Protein AF-A0A3C0GCB2-F1 (afdb_monomer_lite)

Radius of gyration: 55.73 Å; chains: 1; bounding box: 118×43×140 Å

pLDDT: mean 84.33, std 13.13, range [36.81, 96.75]

Sequence (293 aa):
LLLYTVSVGYKQVNRLHETGDMVAHTLEVQRTIVELSAKFQELESLQLKVLLKEDSSNLSGIVVSEMEQTLERLKQLTSDNQAQQERVKVLEQLCDKIRSEVNTVESTDSIAVIDSIEAKDSVEINLASKRYQRIGRISKIVEESQILKERMLSEENYLMVARKEEYTSQSFLTPMSSLLVAITALGIFLIGFISIYKQKGEIQEVNNQVFNQNKKLQETEEFLKGVYKSSNNVISHFEPIMDGEKNIVDFQFKYTSDAIEKVTGTEQEDIIGSSLLDKYPMVSENGLFSLMK

Foldseek 3Di:
DLVVLVVVLVVLVVLLVVLVVVLVLLVVLLVLLVVLLVLLVVLLVLLVVVLVVDPSLVVNVVSLVVSVVSLVVNCVSCVVPPVSNVLSVVSVVLSVVSVVLSVVVVVVVVVVPPDPDDDPDDDPVPPSVVSVVSSVVSVVSSVVSVVSSVVSNVVSVVVSVVSVVSSVVSVVVSVVSNVVSVVVVVVVVVVVVVVVVVVVVVVVVVVVVVVVVVVVVVVVVVVVLVVLQPDLDKDWDWDFDADPVRDRPWTATQFIYQNVCVVPVDGRVVRHRDTPCVSCVVCVVVCVRVVVD

Structure (mmCIF, N/CA/C/O backbone):
data_AF-A0A3C0GCB2-F1
#
_entry.id   AF-A0A3C0GCB2-F1
#
loop_
_atom_site.group_PDB
_atom_site.id
_atom_site.type_symbol
_atom_site.label_atom_id
_atom_site.label_alt_id
_atom_site.label_comp_id
_atom_site.label_asym_id
_atom_site.label_entity_id
_atom_site.label_seq_id
_atom_site.pdbx_PDB_ins_code
_atom_site.Cart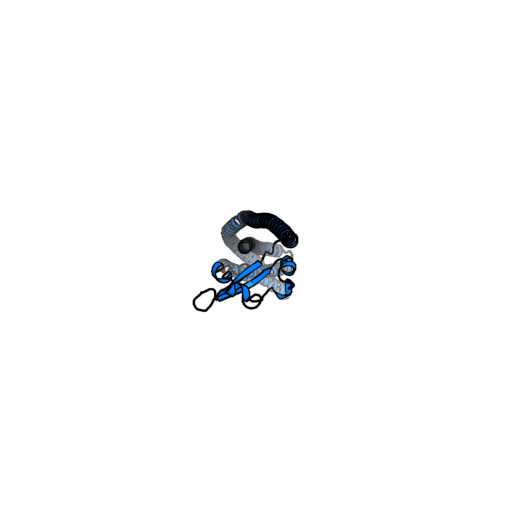n_x
_atom_site.Cartn_y
_atom_site.Cartn_z
_atom_site.occupancy
_atom_site.B_iso_or_equiv
_atom_site.auth_seq_id
_atom_site.auth_comp_id
_atom_site.auth_asym_id
_atom_site.auth_atom_id
_atom_site.pdbx_PDB_model_num
ATOM 1 N N . LEU A 1 1 ? -16.877 -0.706 16.578 1.00 75.06 1 LEU A N 1
ATOM 2 C CA . LEU A 1 1 ? -16.315 0.616 16.212 1.00 75.06 1 LEU A CA 1
ATOM 3 C C . LEU A 1 1 ? -14.783 0.611 16.216 1.00 75.06 1 LEU A C 1
ATOM 5 O O . LEU A 1 1 ? -14.220 0.910 15.178 1.00 75.06 1 LEU A O 1
ATOM 9 N N . LEU A 1 2 ? -14.112 0.155 17.286 1.00 79.69 2 LEU A N 1
ATOM 10 C CA . LEU A 1 2 ? -12.640 0.007 17.315 1.00 79.69 2 LEU A CA 1
ATOM 11 C C . LEU A 1 2 ? -12.069 -0.922 16.222 1.00 79.69 2 LEU A C 1
ATOM 13 O O . LEU A 1 2 ? -11.088 -0.592 15.569 1.00 79.69 2 LEU A O 1
ATOM 17 N N . LEU A 1 3 ? -12.711 -2.065 15.964 1.00 82.69 3 LEU A N 1
ATOM 18 C CA . LEU A 1 3 ? -12.298 -2.960 14.870 1.00 82.69 3 LEU A CA 1
ATOM 19 C C . LEU A 1 3 ? -12.417 -2.296 13.489 1.00 82.69 3 LEU A C 1
ATOM 21 O O . LEU A 1 3 ? -11.603 -2.543 12.604 1.00 82.69 3 LEU A O 1
ATOM 25 N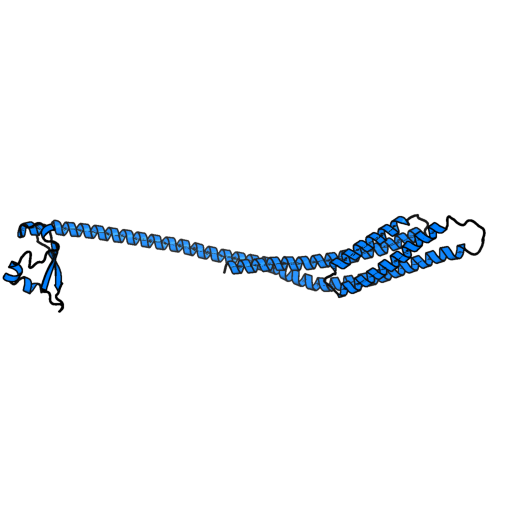 N . TYR A 1 4 ? -13.415 -1.427 13.315 1.00 82.69 4 TYR A N 1
ATOM 26 C CA . TYR A 1 4 ? -13.615 -0.687 12.073 1.00 82.69 4 TYR A CA 1
ATOM 27 C C . TYR A 1 4 ? -12.512 0.357 11.875 1.00 82.69 4 TYR A C 1
ATOM 29 O O . TYR A 1 4 ? -11.916 0.411 10.804 1.00 82.69 4 TYR A O 1
ATOM 37 N N . THR A 1 5 ? -12.177 1.129 12.913 1.00 80.69 5 THR A N 1
ATOM 38 C CA . THR A 1 5 ? -11.079 2.101 12.854 1.00 80.69 5 THR A CA 1
ATOM 39 C C . THR A 1 5 ? -9.730 1.443 12.570 1.00 80.69 5 THR A C 1
ATOM 41 O O . THR A 1 5 ? -8.980 1.948 11.739 1.00 80.69 5 THR A O 1
ATOM 44 N N . VAL A 1 6 ? -9.446 0.287 13.178 1.00 79.31 6 VAL A N 1
ATOM 45 C CA . VAL A 1 6 ? -8.230 -0.494 12.886 1.00 79.31 6 VAL A CA 1
ATOM 46 C C . VAL A 1 6 ? -8.208 -0.973 11.432 1.00 79.31 6 VAL A C 1
ATOM 48 O O . VAL A 1 6 ? -7.202 -0.805 10.745 1.00 79.31 6 VAL A O 1
ATOM 51 N N . SER A 1 7 ? -9.320 -1.520 10.931 1.00 84.50 7 SER A N 1
ATOM 52 C CA . SER A 1 7 ? -9.418 -1.985 9.540 1.00 84.50 7 SER A CA 1
ATOM 53 C C . SER A 1 7 ? -9.209 -0.852 8.529 1.00 84.50 7 SER A C 1
ATOM 55 O O . SER A 1 7 ? -8.489 -1.020 7.544 1.00 84.50 7 SER A O 1
ATOM 57 N N . VAL A 1 8 ? -9.800 0.318 8.788 1.00 83.06 8 VAL A N 1
ATOM 58 C CA . VAL A 1 8 ? -9.639 1.511 7.949 1.00 83.06 8 VAL A CA 1
ATOM 59 C C . VAL A 1 8 ? -8.195 2.016 7.971 1.00 83.06 8 VAL A C 1
ATOM 61 O O . VAL A 1 8 ? -7.648 2.293 6.905 1.00 83.06 8 VAL A O 1
ATOM 64 N N . GLY A 1 9 ? -7.558 2.080 9.145 1.00 80.50 9 GLY A N 1
ATOM 65 C CA . GLY A 1 9 ? -6.153 2.482 9.266 1.00 80.50 9 GLY A CA 1
ATOM 66 C C . GLY A 1 9 ? -5.209 1.553 8.498 1.00 80.50 9 GLY A C 1
ATOM 67 O O . GLY A 1 9 ? -4.374 2.021 7.730 1.00 80.50 9 GLY A O 1
ATOM 68 N N . TYR A 1 10 ? -5.401 0.236 8.618 1.00 83.69 10 TYR A N 1
ATOM 69 C CA . TYR A 1 10 ? -4.601 -0.747 7.882 1.00 83.69 10 TYR A CA 1
ATOM 70 C C . TYR A 1 10 ? 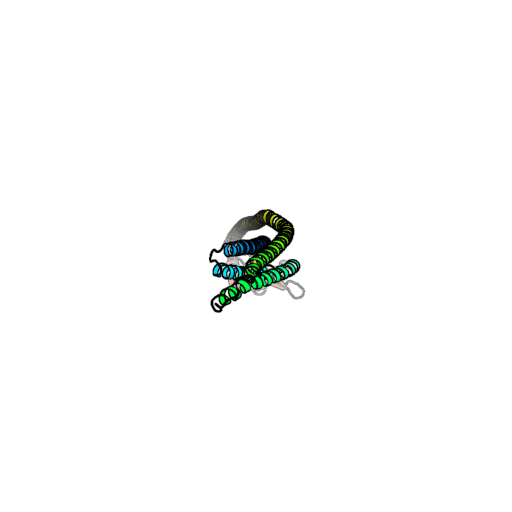-4.726 -0.582 6.360 1.00 83.69 10 TYR A C 1
ATOM 72 O O . TYR A 1 10 ? -3.718 -0.540 5.655 1.00 83.69 10 TYR A O 1
ATOM 80 N N . LYS A 1 11 ? -5.954 -0.420 5.846 1.00 84.50 11 LYS A N 1
ATOM 81 C CA . LYS A 1 11 ? -6.182 -0.200 4.408 1.00 84.50 11 LYS A CA 1
ATOM 82 C C . LYS A 1 11 ? -5.502 1.066 3.888 1.00 84.50 11 LYS A C 1
ATOM 84 O O . LYS A 1 11 ? -4.990 1.052 2.773 1.00 84.50 11 LYS A O 1
ATOM 89 N N . GLN A 1 12 ? -5.496 2.145 4.669 1.00 83.50 12 GLN A N 1
ATOM 90 C CA . GLN A 1 12 ? -4.852 3.400 4.271 1.00 83.50 12 GLN A CA 1
ATOM 91 C C . GLN A 1 12 ? -3.333 3.255 4.172 1.00 83.50 12 GLN A C 1
ATOM 93 O O . GLN A 1 12 ? -2.753 3.653 3.166 1.00 83.50 12 GLN A O 1
ATOM 98 N N . VAL A 1 13 ? -2.700 2.624 5.166 1.00 83.62 13 VAL A N 1
ATOM 99 C CA . VAL A 1 13 ? -1.252 2.360 5.139 1.00 83.62 13 VAL A CA 1
ATOM 100 C C . VAL A 1 13 ? -0.883 1.489 3.941 1.00 83.62 13 VAL A C 1
ATOM 102 O O . VAL A 1 13 ? 0.067 1.801 3.229 1.00 83.62 13 VAL A O 1
ATOM 105 N N . ASN A 1 14 ? -1.664 0.438 3.677 1.00 85.44 14 ASN A N 1
ATOM 106 C CA . ASN A 1 14 ? -1.397 -0.450 2.551 1.00 85.44 14 ASN A CA 1
ATOM 107 C C . ASN A 1 14 ? -1.518 0.278 1.204 1.00 85.44 14 ASN A C 1
ATOM 109 O O . ASN A 1 14 ? -0.660 0.124 0.344 1.00 85.44 14 ASN A O 1
ATOM 113 N N . ARG A 1 15 ? -2.542 1.126 1.043 1.00 85.50 15 ARG A N 1
ATOM 114 C CA . ARG A 1 15 ? -2.727 1.929 -0.173 1.00 85.50 15 ARG A CA 1
ATOM 115 C C . ARG A 1 15 ? -1.607 2.956 -0.369 1.00 85.50 15 ARG A C 1
ATOM 117 O O . ARG A 1 15 ? -1.180 3.200 -1.495 1.00 85.50 15 ARG A O 1
ATOM 124 N N . LEU A 1 16 ? -1.119 3.562 0.713 1.00 86.50 16 LEU A N 1
ATOM 125 C CA . LEU A 1 16 ? 0.020 4.477 0.648 1.00 86.50 16 LEU A CA 1
ATOM 126 C C . LEU A 1 16 ? 1.296 3.754 0.201 1.00 86.50 16 LEU A C 1
ATOM 128 O O . LEU A 1 16 ? 2.034 4.275 -0.630 1.00 86.50 16 LEU A O 1
ATOM 132 N N . HIS A 1 17 ? 1.533 2.552 0.727 1.00 88.19 17 HIS A N 1
ATOM 133 C CA . HIS A 1 17 ? 2.671 1.739 0.318 1.00 88.19 17 HIS A CA 1
ATOM 134 C C . HIS A 1 17 ? 2.588 1.373 -1.166 1.00 88.19 17 HIS A C 1
ATOM 136 O O . HIS A 1 17 ? 3.520 1.655 -1.908 1.00 88.19 17 HIS A O 1
ATOM 142 N N . GLU A 1 18 ? 1.439 0.863 -1.611 1.00 90.62 18 GLU A N 1
ATOM 143 C CA . GLU A 1 18 ? 1.197 0.466 -3.000 1.00 90.62 18 GLU A CA 1
ATOM 144 C C . GLU A 1 18 ? 1.383 1.634 -3.987 1.00 90.62 18 GLU A C 1
ATOM 146 O O . GLU A 1 18 ? 2.067 1.505 -5.000 1.00 90.62 18 GLU A O 1
ATOM 151 N N . THR A 1 19 ? 0.835 2.810 -3.671 1.00 90.69 19 THR A N 1
ATOM 152 C CA . THR A 1 19 ? 1.006 4.009 -4.516 1.00 90.69 19 THR A CA 1
ATOM 153 C C . THR A 1 19 ? 2.452 4.515 -4.529 1.00 90.69 19 THR A C 1
ATOM 155 O O . THR A 1 19 ? 2.930 4.975 -5.567 1.00 90.69 19 THR A O 1
ATOM 158 N N . GLY A 1 20 ? 3.173 4.400 -3.409 1.00 91.19 20 GLY A N 1
ATOM 159 C CA . GLY A 1 20 ? 4.603 4.700 -3.334 1.00 91.19 20 GLY A CA 1
ATOM 160 C C . GLY A 1 20 ? 5.445 3.741 -4.178 1.00 91.19 20 GLY A C 1
ATOM 161 O O . GLY A 1 20 ? 6.315 4.187 -4.930 1.00 91.19 20 GLY A O 1
ATOM 162 N N . ASP A 1 21 ? 5.137 2.447 -4.121 1.00 93.12 21 ASP A N 1
ATOM 163 C CA . ASP A 1 21 ? 5.816 1.408 -4.894 1.00 93.12 21 ASP A CA 1
ATOM 164 C C . ASP A 1 21 ? 5.613 1.612 -6.400 1.00 93.12 21 ASP A C 1
ATOM 166 O O . ASP A 1 21 ? 6.567 1.499 -7.165 1.00 93.12 21 ASP A O 1
ATOM 170 N N . MET A 1 22 ? 4.417 2.016 -6.844 1.00 91.62 22 MET A N 1
ATOM 171 C CA . MET A 1 22 ? 4.169 2.354 -8.254 1.00 91.62 22 MET A CA 1
ATOM 172 C C . MET A 1 22 ? 5.020 3.537 -8.737 1.00 91.62 22 MET A C 1
ATOM 174 O O . MET A 1 22 ? 5.538 3.520 -9.858 1.00 91.62 22 MET A O 1
ATOM 178 N N . VAL A 1 23 ? 5.186 4.576 -7.910 1.00 93.56 23 VAL A N 1
ATOM 179 C CA . VAL A 1 23 ? 6.061 5.718 -8.229 1.00 93.56 23 VAL A CA 1
ATOM 180 C C . VAL A 1 23 ? 7.519 5.265 -8.307 1.00 93.56 23 VAL A C 1
ATOM 182 O O . VAL A 1 23 ? 8.212 5.593 -9.272 1.00 93.56 23 VAL A O 1
ATOM 185 N N . ALA A 1 24 ? 7.978 4.478 -7.332 1.00 93.88 24 ALA A N 1
ATOM 186 C CA . ALA A 1 24 ? 9.333 3.935 -7.309 1.00 93.88 24 ALA A CA 1
ATOM 187 C C . ALA A 1 24 ? 9.613 3.039 -8.525 1.00 93.88 24 ALA A C 1
ATOM 189 O O . ALA A 1 24 ? 10.654 3.175 -9.164 1.00 93.88 24 ALA A O 1
ATOM 190 N N . HIS A 1 25 ? 8.655 2.192 -8.895 1.00 94.69 25 HIS A N 1
ATOM 191 C CA . HIS A 1 25 ? 8.740 1.327 -10.063 1.00 94.69 25 HIS A CA 1
ATOM 192 C C . HIS A 1 25 ? 8.872 2.132 -11.366 1.00 94.69 25 HIS A C 1
ATOM 194 O O . HIS A 1 25 ? 9.754 1.861 -12.176 1.00 94.69 25 HIS A O 1
ATOM 200 N N . THR A 1 26 ? 8.078 3.197 -11.524 1.00 94.06 26 THR A N 1
ATOM 201 C CA . THR A 1 26 ? 8.180 4.124 -12.671 1.00 94.06 26 THR A CA 1
ATOM 202 C C . THR A 1 26 ? 9.579 4.754 -12.758 1.00 94.06 26 THR A C 1
ATOM 204 O O . THR A 1 26 ? 10.172 4.828 -13.832 1.00 94.06 26 THR A O 1
ATOM 207 N N . LEU A 1 27 ? 10.152 5.178 -11.622 1.00 94.62 27 LEU A N 1
ATOM 208 C CA . LEU A 1 27 ? 11.521 5.711 -11.573 1.00 94.62 27 LEU A CA 1
ATOM 209 C C . LEU A 1 27 ? 12.566 4.655 -11.949 1.00 94.62 27 LEU A C 1
ATOM 211 O O . LEU A 1 27 ? 13.561 4.978 -12.600 1.00 94.62 27 LEU A O 1
ATOM 215 N N . GLU A 1 28 ? 12.361 3.403 -11.543 1.00 96.25 28 GLU A N 1
ATOM 216 C CA . GLU A 1 28 ? 13.255 2.304 -11.894 1.00 96.25 28 GLU A CA 1
ATOM 217 C C . GLU A 1 28 ? 13.243 2.031 -13.402 1.00 96.25 28 GLU A C 1
ATOM 219 O O . GLU A 1 28 ? 14.315 1.954 -14.002 1.00 96.25 28 GLU A O 1
ATOM 224 N N . VAL A 1 29 ? 12.060 1.990 -14.025 1.00 95.94 29 VAL A N 1
ATOM 225 C CA . VAL A 1 29 ? 11.904 1.868 -15.484 1.00 95.94 29 VAL A CA 1
ATOM 226 C C . VAL A 1 29 ? 12.625 3.012 -16.200 1.00 95.94 29 VAL A C 1
ATOM 228 O O . VAL A 1 29 ? 13.449 2.767 -17.082 1.00 95.94 29 VAL A O 1
ATOM 231 N N . GLN A 1 30 ? 12.392 4.262 -15.784 1.00 96.06 30 GLN A N 1
ATOM 232 C CA . GLN A 1 30 ? 13.067 5.434 -16.353 1.00 96.06 30 GLN A CA 1
ATOM 233 C C . GLN A 1 30 ? 14.591 5.343 -16.233 1.00 96.06 30 GLN A C 1
ATOM 235 O O . GLN A 1 30 ? 15.306 5.609 -17.203 1.00 96.06 30 GLN A O 1
ATOM 240 N N . ARG A 1 31 ? 15.101 4.936 -15.065 1.00 96.69 31 ARG A N 1
ATOM 241 C CA . ARG A 1 31 ? 16.538 4.748 -14.845 1.00 96.69 31 ARG A CA 1
ATOM 242 C C . ARG A 1 31 ? 17.105 3.700 -15.797 1.00 96.69 31 ARG A C 1
ATOM 244 O O . ARG A 1 31 ? 18.131 3.957 -16.415 1.00 96.69 31 ARG A O 1
ATOM 251 N N . THR A 1 32 ? 16.442 2.553 -15.933 1.00 95.81 32 THR A N 1
ATOM 252 C CA . THR A 1 32 ? 16.899 1.467 -16.809 1.00 95.81 32 THR A CA 1
ATOM 253 C C . THR A 1 32 ? 16.856 1.866 -18.290 1.00 95.81 32 THR A C 1
ATOM 255 O O . THR A 1 32 ? 17.772 1.519 -19.031 1.00 95.81 32 THR A O 1
ATOM 258 N N . ILE A 1 33 ? 15.871 2.663 -18.723 1.00 95.31 33 ILE A N 1
ATOM 259 C CA . ILE A 1 33 ? 15.835 3.242 -20.080 1.00 95.31 33 ILE A CA 1
ATOM 260 C C . ILE A 1 33 ? 17.057 4.140 -20.329 1.00 95.31 33 ILE A C 1
ATOM 262 O O . ILE A 1 33 ? 17.714 4.033 -21.367 1.00 95.31 33 ILE A O 1
ATOM 266 N N . VAL A 1 34 ? 17.374 5.028 -19.381 1.00 96.06 34 VAL A N 1
ATOM 267 C CA . VAL A 1 34 ? 18.529 5.935 -19.483 1.00 96.06 34 VAL A CA 1
ATOM 268 C C . VAL A 1 34 ? 19.844 5.157 -19.479 1.00 96.06 34 VAL A C 1
ATOM 270 O O . VAL A 1 34 ? 20.722 5.447 -20.286 1.00 96.06 34 VAL A O 1
ATOM 273 N N . GLU A 1 35 ? 19.965 4.154 -18.611 1.00 95.88 35 GLU A N 1
ATOM 274 C CA . GLU A 1 35 ? 21.133 3.275 -18.516 1.00 95.88 35 GLU A CA 1
ATOM 275 C C . GLU A 1 35 ? 21.391 2.539 -19.835 1.00 95.88 35 GLU A C 1
ATOM 277 O O . GLU A 1 35 ? 22.496 2.617 -20.372 1.00 95.88 35 GLU A O 1
ATOM 282 N N . LEU A 1 36 ? 20.362 1.910 -20.413 1.00 94.38 36 LEU A N 1
ATOM 283 C CA . LEU A 1 36 ? 20.477 1.233 -21.704 1.00 94.38 36 LEU A CA 1
ATOM 284 C C . LEU A 1 36 ? 20.909 2.212 -22.800 1.00 94.38 36 LEU A C 1
ATOM 286 O O . LEU A 1 36 ? 21.822 1.931 -23.572 1.00 94.38 36 LEU A O 1
ATOM 290 N N . SER A 1 37 ? 20.299 3.397 -22.844 1.00 92.88 37 SER A N 1
ATOM 291 C CA . SER A 1 37 ? 20.656 4.412 -23.833 1.00 92.88 37 SER A CA 1
ATOM 292 C C . SER A 1 37 ? 22.089 4.931 -23.682 1.00 92.88 37 SER A C 1
ATOM 294 O O . SER A 1 37 ? 22.712 5.250 -24.695 1.00 92.88 37 SER A O 1
ATOM 296 N N . ALA A 1 38 ? 22.609 5.027 -22.458 1.00 93.50 38 ALA A N 1
ATOM 297 C CA . ALA A 1 38 ? 23.999 5.399 -22.220 1.00 93.50 38 ALA A CA 1
ATOM 298 C C . ALA A 1 38 ? 24.952 4.328 -22.769 1.00 93.50 38 ALA A C 1
ATOM 300 O O . ALA A 1 38 ? 25.968 4.671 -23.369 1.00 93.50 38 ALA A O 1
ATOM 301 N N . LYS A 1 39 ? 24.588 3.043 -22.659 1.00 93.19 39 LYS A N 1
ATOM 302 C CA . LYS A 1 39 ? 25.370 1.932 -23.221 1.00 93.19 39 LYS A CA 1
ATOM 303 C C . LYS A 1 39 ? 25.432 1.953 -24.750 1.00 93.19 39 LYS A C 1
ATOM 305 O O . LYS A 1 39 ? 26.497 1.713 -25.313 1.00 93.19 39 LYS A O 1
ATOM 310 N N . PHE A 1 40 ? 24.350 2.347 -25.429 1.00 91.62 40 PHE A N 1
ATOM 311 C CA . PHE A 1 40 ? 24.379 2.603 -26.879 1.00 91.62 40 PHE A CA 1
ATOM 312 C C . PHE A 1 40 ? 25.412 3.680 -27.261 1.00 91.62 40 PHE A C 1
ATOM 314 O O . PHE A 1 40 ? 26.166 3.503 -28.217 1.00 91.62 40 PHE A O 1
ATOM 321 N N . GLN A 1 41 ? 25.475 4.785 -26.510 1.00 92.31 41 GLN A N 1
ATOM 322 C CA . GLN A 1 41 ? 26.433 5.873 -26.763 1.00 92.31 41 GLN A CA 1
ATOM 323 C C . GLN A 1 41 ? 27.872 5.475 -26.413 1.00 92.31 41 GLN A C 1
ATOM 325 O O . GLN A 1 41 ? 28.809 5.819 -27.133 1.00 92.31 41 GLN A O 1
ATOM 330 N N . GLU A 1 42 ? 28.052 4.734 -25.318 1.00 91.56 42 GLU A N 1
ATOM 331 C CA . GLU A 1 42 ? 29.343 4.171 -24.924 1.00 91.56 42 GLU A CA 1
ATOM 332 C C . GLU A 1 42 ? 29.899 3.285 -26.043 1.00 91.56 42 GLU A C 1
ATOM 334 O O . GLU A 1 42 ? 31.050 3.448 -26.453 1.00 91.56 42 GLU A O 1
ATOM 339 N N . LEU A 1 43 ? 29.057 2.420 -26.613 1.00 89.19 43 LEU A N 1
ATOM 340 C CA . LEU A 1 43 ? 29.444 1.568 -27.727 1.00 89.19 43 LEU A CA 1
ATOM 341 C C . LEU A 1 43 ? 29.810 2.368 -28.984 1.00 89.19 43 LEU A C 1
ATOM 343 O O . LEU A 1 43 ? 30.806 2.050 -29.631 1.00 89.19 43 LEU A O 1
ATOM 347 N N . GLU A 1 44 ? 29.057 3.416 -29.327 1.00 87.44 44 GLU A N 1
ATOM 348 C CA . GLU A 1 44 ? 29.395 4.304 -30.449 1.00 87.44 44 GLU A CA 1
ATOM 349 C C . GLU A 1 44 ? 30.783 4.931 -30.273 1.00 87.44 44 GLU A C 1
ATOM 351 O O . GLU A 1 44 ? 31.614 4.898 -31.185 1.00 87.44 44 GLU A O 1
ATOM 356 N N . SER A 1 45 ? 31.060 5.446 -29.071 1.00 87.56 45 SER A N 1
ATOM 357 C CA . SER A 1 45 ? 32.357 6.030 -28.732 1.00 87.56 45 SER A CA 1
ATOM 358 C C . SER A 1 45 ? 33.483 5.000 -28.818 1.00 87.56 45 SER A C 1
ATOM 360 O O . SER A 1 45 ? 34.566 5.324 -29.309 1.00 87.56 45 SER A O 1
ATOM 362 N N . LEU A 1 46 ? 33.254 3.766 -28.356 1.00 85.50 46 LEU A N 1
ATOM 363 C CA . LEU A 1 46 ? 34.232 2.681 -28.461 1.00 85.50 46 LEU A CA 1
ATOM 364 C C . LEU A 1 46 ? 34.499 2.310 -29.921 1.00 85.50 46 LEU A C 1
ATOM 366 O O . LEU A 1 46 ? 35.651 2.168 -30.316 1.00 85.50 46 LEU A O 1
ATOM 370 N N . GLN A 1 47 ? 33.466 2.225 -30.755 1.00 80.81 47 GLN A N 1
ATOM 371 C CA . GLN A 1 47 ? 33.618 1.895 -32.173 1.00 80.81 47 GLN A CA 1
ATOM 372 C C . GLN A 1 47 ? 34.342 3.001 -32.954 1.00 80.81 47 GLN A C 1
ATOM 374 O O . GLN A 1 47 ? 35.159 2.713 -33.834 1.00 80.81 47 GLN A O 1
ATOM 379 N N . LEU A 1 48 ? 34.124 4.271 -32.597 1.00 81.75 48 LEU A N 1
ATOM 380 C CA . LEU A 1 48 ? 34.910 5.387 -33.125 1.00 81.75 48 LEU A CA 1
ATOM 381 C C . LEU A 1 48 ? 36.385 5.278 -32.707 1.00 81.75 48 LEU A C 1
ATOM 383 O O . LEU A 1 48 ? 37.280 5.505 -33.521 1.00 81.75 48 LEU A O 1
ATOM 387 N N . LYS A 1 49 ? 36.643 4.878 -31.459 1.00 81.19 49 LYS A N 1
ATOM 388 C CA . LYS A 1 49 ? 37.992 4.665 -30.919 1.00 81.19 49 LYS A CA 1
ATOM 389 C C . LYS A 1 49 ? 38.737 3.530 -31.638 1.00 81.19 49 LYS A C 1
ATOM 391 O O . LYS A 1 49 ? 39.888 3.709 -32.036 1.00 81.19 49 LYS A O 1
ATOM 396 N N . VAL A 1 50 ? 38.054 2.413 -31.913 1.00 76.81 50 VAL A N 1
ATOM 397 C CA . VAL A 1 50 ? 38.575 1.299 -32.732 1.00 76.81 50 VAL A CA 1
ATOM 398 C C . VAL A 1 50 ? 38.990 1.781 -34.130 1.00 76.81 50 VAL A C 1
ATOM 400 O O . VAL A 1 50 ? 40.035 1.377 -34.648 1.00 76.81 50 VAL A O 1
ATOM 403 N N . LEU A 1 51 ? 38.219 2.684 -34.751 1.00 72.75 51 LEU A N 1
ATOM 404 C CA . LEU A 1 51 ? 38.558 3.257 -36.061 1.00 72.75 51 LEU A CA 1
ATOM 405 C C . LEU A 1 51 ? 39.870 4.058 -36.018 1.00 72.75 51 LEU A C 1
ATOM 407 O O . LEU A 1 51 ? 40.665 3.976 -36.956 1.00 72.75 51 LEU A O 1
ATOM 411 N N . LEU A 1 52 ? 40.127 4.774 -34.921 1.00 77.38 52 LEU A N 1
ATOM 412 C CA . LEU A 1 52 ? 41.329 5.591 -34.712 1.00 77.38 52 LEU A CA 1
ATOM 413 C C . LEU A 1 52 ? 42.593 4.772 -34.360 1.00 77.38 52 LEU A C 1
ATOM 415 O O . LEU A 1 52 ? 43.614 5.359 -34.008 1.00 77.38 52 LEU A O 1
ATOM 419 N N . LYS A 1 53 ? 42.561 3.438 -34.543 1.00 66.81 53 LYS A N 1
ATOM 420 C CA . LYS A 1 53 ? 43.651 2.469 -34.286 1.00 66.81 53 LYS A CA 1
ATOM 421 C C . LYS A 1 53 ? 44.038 2.292 -32.809 1.00 66.81 53 LYS A C 1
ATOM 423 O O . LYS A 1 53 ? 45.151 1.858 -32.521 1.00 66.81 53 LYS A O 1
ATOM 428 N N . GLU A 1 54 ? 43.129 2.556 -31.877 1.00 59.97 54 GLU A N 1
ATOM 429 C CA . GLU A 1 54 ? 43.298 2.131 -30.483 1.00 59.97 54 GLU A CA 1
ATOM 430 C C . GLU A 1 54 ? 42.650 0.754 -30.272 1.00 59.97 54 GLU A C 1
ATOM 432 O O . GLU A 1 54 ? 41.444 0.581 -30.471 1.00 59.97 54 GLU A O 1
ATOM 437 N N . ASP A 1 55 ? 43.459 -0.235 -29.880 1.00 56.59 55 ASP A N 1
ATOM 438 C CA . ASP A 1 55 ? 43.028 -1.620 -29.665 1.00 56.59 55 ASP A CA 1
ATOM 439 C C . ASP A 1 55 ? 42.025 -1.699 -28.498 1.00 56.59 55 ASP A C 1
ATOM 441 O O . ASP A 1 55 ? 42.378 -1.643 -27.320 1.00 56.59 55 ASP A O 1
ATOM 445 N N . SER A 1 56 ? 40.738 -1.720 -28.844 1.00 60.03 56 SER A N 1
ATOM 446 C CA . SER A 1 56 ? 39.599 -1.682 -27.914 1.00 60.03 56 SER A CA 1
ATOM 447 C C . SER A 1 56 ? 38.501 -2.683 -28.300 1.00 60.03 56 SER A C 1
ATOM 449 O O . SER A 1 56 ? 37.364 -2.597 -27.832 1.00 60.03 56 SER A O 1
ATOM 451 N N . SER A 1 57 ? 38.862 -3.668 -29.129 1.00 61.97 57 SER A N 1
ATOM 452 C CA . SER A 1 57 ? 37.987 -4.729 -29.646 1.00 61.97 57 SER A CA 1
ATOM 453 C C . SER A 1 57 ? 37.255 -5.484 -28.524 1.00 61.97 57 SER A C 1
ATOM 455 O O . SER A 1 57 ? 36.027 -5.537 -28.524 1.00 61.97 57 SER A O 1
ATOM 457 N N . ASN A 1 58 ? 37.979 -5.917 -27.486 1.00 67.19 58 ASN A N 1
ATOM 458 C CA . ASN A 1 58 ? 37.410 -6.648 -26.342 1.00 67.19 58 ASN A CA 1
ATOM 459 C C . ASN A 1 58 ? 36.390 -5.840 -25.512 1.00 67.19 58 ASN A C 1
ATOM 461 O O . ASN A 1 58 ? 35.485 -6.419 -24.915 1.00 67.19 58 ASN A O 1
ATOM 465 N N . LEU A 1 59 ? 36.506 -4.507 -25.463 1.00 77.00 59 LEU A N 1
ATOM 466 C CA . LEU A 1 59 ? 35.588 -3.653 -24.693 1.00 77.00 59 LEU A CA 1
ATOM 467 C C . LEU A 1 59 ? 34.217 -3.546 -25.368 1.00 77.00 59 LEU A C 1
ATOM 469 O O . LEU A 1 59 ? 33.200 -3.445 -24.687 1.00 77.00 59 LEU A O 1
ATOM 473 N N . SER A 1 60 ? 34.180 -3.618 -26.702 1.00 79.94 60 SER A N 1
ATOM 474 C CA . SER A 1 60 ? 32.927 -3.545 -27.458 1.00 79.94 60 SER A CA 1
ATOM 475 C C . SER A 1 60 ? 32.033 -4.758 -27.189 1.00 79.94 60 SER A C 1
ATOM 477 O O . SER A 1 60 ? 30.832 -4.592 -26.992 1.00 79.94 60 SER A O 1
ATOM 479 N N . GLY A 1 61 ? 32.609 -5.964 -27.106 1.00 79.62 61 GLY A N 1
ATOM 480 C CA . GLY A 1 61 ? 31.865 -7.182 -26.763 1.00 79.62 61 GLY A CA 1
ATOM 481 C C . GLY A 1 61 ? 31.300 -7.166 -25.337 1.00 79.62 61 GLY A C 1
ATOM 482 O O . GLY A 1 61 ? 30.169 -7.599 -25.119 1.00 79.62 61 GLY A O 1
ATOM 483 N N . ILE A 1 62 ? 32.045 -6.603 -24.377 1.00 84.00 62 ILE A N 1
ATOM 484 C CA . ILE A 1 62 ? 31.582 -6.440 -22.989 1.00 84.00 62 ILE A CA 1
ATOM 485 C C . ILE A 1 62 ? 30.377 -5.496 -22.933 1.00 84.00 62 ILE A C 1
ATOM 487 O O . ILE A 1 62 ? 29.350 -5.861 -22.367 1.00 84.00 62 ILE A O 1
ATOM 491 N N . VAL A 1 63 ? 30.461 -4.323 -23.573 1.00 86.75 63 VAL A N 1
ATOM 492 C CA . VAL A 1 63 ? 29.352 -3.354 -23.589 1.00 86.75 63 VAL A CA 1
ATOM 493 C C . VAL A 1 63 ? 28.111 -3.935 -24.270 1.00 86.75 63 VAL A C 1
ATOM 495 O O . VAL A 1 63 ? 27.006 -3.744 -23.771 1.00 86.75 63 VAL A O 1
ATOM 498 N N . VAL A 1 64 ? 28.266 -4.712 -25.350 1.00 87.50 64 VAL A N 1
ATOM 499 C CA . VAL A 1 64 ? 27.136 -5.417 -25.985 1.00 87.50 64 VAL A CA 1
ATOM 500 C C . VAL A 1 64 ? 26.491 -6.421 -25.022 1.00 87.50 64 VAL A C 1
ATOM 502 O O . VAL A 1 64 ? 25.267 -6.465 -24.924 1.00 87.50 64 VAL A O 1
ATOM 505 N N . SER A 1 65 ? 27.281 -7.183 -24.260 1.00 88.19 65 SER A N 1
ATOM 506 C CA . SER A 1 65 ? 26.731 -8.095 -23.249 1.00 88.19 65 SER A CA 1
ATOM 507 C C . SER A 1 65 ? 26.003 -7.356 -22.121 1.00 88.19 65 SER A C 1
ATOM 509 O O . SER A 1 65 ? 24.982 -7.847 -21.641 1.00 88.19 65 SER A O 1
ATOM 511 N N . GLU A 1 66 ? 26.505 -6.200 -21.682 1.00 90.44 66 GLU A N 1
ATOM 512 C CA . GLU A 1 66 ? 25.833 -5.367 -20.677 1.00 90.44 66 GLU A CA 1
ATOM 513 C C . GLU A 1 66 ? 24.508 -4.806 -21.212 1.00 90.44 66 GLU A C 1
ATOM 515 O O . GLU A 1 66 ? 23.504 -4.833 -20.504 1.00 90.44 66 GLU A O 1
ATOM 520 N N . MET A 1 67 ? 24.466 -4.378 -22.479 1.00 91.56 67 MET A N 1
ATOM 521 C CA . MET A 1 67 ? 23.232 -3.933 -23.139 1.00 91.56 67 MET A CA 1
ATOM 522 C C . MET A 1 67 ? 22.158 -5.025 -23.148 1.00 91.56 67 MET A C 1
ATOM 524 O O . MET A 1 67 ? 20.999 -4.734 -22.852 1.00 91.56 67 MET A O 1
ATOM 528 N N . GLU A 1 68 ? 22.527 -6.275 -23.447 1.00 92.00 68 GLU A N 1
ATOM 529 C CA . GLU A 1 68 ? 21.602 -7.418 -23.416 1.00 92.00 68 GLU A CA 1
ATOM 530 C C . GLU A 1 68 ? 21.040 -7.658 -22.003 1.00 92.00 68 GLU A C 1
ATOM 532 O O . GLU A 1 68 ? 19.838 -7.875 -21.841 1.00 92.00 68 GLU A O 1
ATOM 537 N N . GLN A 1 69 ? 21.874 -7.546 -20.964 1.00 93.12 69 GLN A N 1
ATOM 538 C CA . GLN A 1 69 ? 21.430 -7.684 -19.571 1.00 93.12 69 GLN A CA 1
ATOM 539 C C . GLN A 1 69 ? 20.475 -6.558 -19.151 1.00 93.12 69 GLN A C 1
ATOM 541 O O . GLN A 1 69 ? 19.434 -6.817 -18.540 1.00 93.12 69 GLN A O 1
ATOM 546 N N . THR A 1 70 ? 20.799 -5.305 -19.486 1.00 92.62 70 THR A N 1
ATOM 547 C CA . THR A 1 70 ? 19.937 -4.153 -19.184 1.00 92.62 70 THR A CA 1
ATOM 548 C C . THR A 1 70 ? 18.611 -4.237 -19.945 1.00 92.62 70 THR A C 1
ATOM 550 O O . THR A 1 70 ? 17.566 -3.894 -19.388 1.00 92.62 70 THR A O 1
ATOM 553 N N . LEU A 1 71 ? 18.623 -4.740 -21.183 1.00 94.00 71 LEU A N 1
ATOM 554 C CA . LEU A 1 71 ? 17.418 -4.966 -21.979 1.00 94.00 71 LEU A CA 1
ATOM 555 C C . LEU A 1 71 ? 16.506 -6.030 -21.351 1.00 94.00 71 LEU A C 1
ATOM 557 O O . LEU A 1 71 ? 15.302 -5.802 -21.237 1.00 94.00 71 LEU A O 1
ATOM 561 N N . GLU A 1 72 ? 17.061 -7.155 -20.896 1.00 95.00 72 GLU A N 1
ATOM 562 C CA . GLU A 1 72 ? 16.277 -8.207 -20.235 1.00 95.00 72 GLU A CA 1
ATOM 563 C C . GLU A 1 72 ? 15.646 -7.697 -18.931 1.00 95.00 72 GLU A C 1
ATOM 565 O O . GLU A 1 72 ? 14.468 -7.935 -18.657 1.00 95.00 72 GLU A O 1
ATOM 570 N N . ARG A 1 73 ? 16.384 -6.890 -18.159 1.00 95.56 73 ARG A N 1
ATOM 571 C CA . ARG A 1 73 ? 15.821 -6.209 -16.986 1.00 95.56 73 ARG A CA 1
ATOM 572 C C . ARG A 1 73 ? 14.680 -5.266 -17.371 1.00 95.56 73 ARG A C 1
ATOM 574 O O . ARG A 1 73 ? 13.637 -5.280 -16.721 1.00 95.56 73 ARG A O 1
ATOM 581 N N . LEU A 1 74 ? 14.853 -4.454 -18.414 1.00 95.50 74 LEU A N 1
ATOM 582 C CA . LEU A 1 74 ? 13.819 -3.528 -18.884 1.00 95.50 74 LEU A CA 1
ATOM 583 C C . LEU A 1 74 ? 12.555 -4.274 -19.330 1.00 95.50 74 LEU A C 1
ATOM 585 O O . LEU A 1 74 ? 11.442 -3.839 -19.037 1.00 95.50 74 LEU A O 1
ATOM 589 N N . LYS A 1 75 ? 12.721 -5.426 -19.983 1.00 95.25 75 LYS A N 1
ATOM 590 C CA . LYS A 1 75 ? 11.634 -6.318 -20.397 1.00 95.25 75 LYS A CA 1
ATOM 591 C C . LYS A 1 75 ? 10.852 -6.872 -19.210 1.00 95.25 75 LYS A C 1
ATOM 593 O O . LYS A 1 75 ? 9.628 -6.919 -19.267 1.00 95.25 75 LYS A O 1
ATOM 598 N N . GLN A 1 76 ? 11.531 -7.245 -18.127 1.00 95.06 76 GLN A N 1
ATOM 599 C CA . GLN A 1 76 ? 10.874 -7.704 -16.901 1.00 95.06 76 GLN A CA 1
ATOM 600 C C . GLN A 1 76 ? 10.125 -6.569 -16.197 1.00 95.06 76 GLN A C 1
ATOM 602 O O . GLN A 1 76 ? 8.959 -6.732 -15.832 1.00 95.06 76 GLN A O 1
ATOM 607 N N . LEU A 1 77 ? 10.773 -5.408 -16.053 1.00 94.56 77 LEU A N 1
ATOM 608 C CA . LEU A 1 77 ? 10.187 -4.239 -15.394 1.00 94.56 77 LEU A CA 1
ATOM 609 C C . LEU A 1 77 ? 8.950 -3.716 -16.125 1.00 94.56 77 LEU A C 1
ATOM 611 O O . LEU A 1 77 ? 8.025 -3.263 -15.479 1.00 94.56 77 LEU A O 1
ATOM 615 N N . THR A 1 78 ? 8.905 -3.810 -17.451 1.00 94.44 78 THR A N 1
ATOM 616 C CA . THR A 1 78 ? 7.780 -3.309 -18.258 1.00 94.44 78 THR A CA 1
ATOM 617 C C . THR A 1 78 ? 6.742 -4.387 -18.582 1.00 94.44 78 THR A C 1
ATOM 619 O O . THR A 1 78 ? 5.966 -4.232 -19.523 1.00 94.44 78 THR A O 1
ATOM 622 N N . SER A 1 79 ? 6.748 -5.526 -17.882 1.00 93.81 79 SER A N 1
ATOM 623 C CA . SER A 1 79 ? 5.876 -6.678 -18.188 1.00 93.81 79 SER A CA 1
ATOM 624 C C . SER A 1 79 ? 4.380 -6.391 -18.022 1.00 93.81 79 SER A C 1
ATOM 626 O O . SER A 1 79 ? 3.548 -7.042 -18.654 1.00 93.81 79 SER A O 1
ATOM 628 N N . ASP A 1 80 ? 4.041 -5.394 -17.212 1.00 90.06 80 ASP A N 1
ATOM 629 C CA . ASP A 1 80 ? 2.690 -4.907 -16.952 1.00 90.06 80 ASP A CA 1
ATOM 630 C C . ASP A 1 80 ? 2.190 -3.895 -18.002 1.00 90.06 80 ASP A C 1
ATOM 632 O O . ASP A 1 80 ? 0.988 -3.632 -18.082 1.00 90.06 80 ASP A O 1
ATOM 636 N N . ASN A 1 81 ? 3.082 -3.349 -18.836 1.00 91.69 81 ASN A N 1
ATOM 637 C CA . ASN A 1 81 ? 2.767 -2.311 -19.812 1.00 91.69 81 ASN A CA 1
ATOM 638 C C . ASN A 1 81 ? 2.995 -2.793 -21.255 1.00 91.69 81 ASN A C 1
ATOM 640 O O . ASN A 1 81 ? 4.109 -2.791 -21.782 1.00 91.69 81 ASN A O 1
ATOM 644 N N . GLN A 1 82 ? 1.898 -3.125 -21.944 1.00 92.69 82 GLN A N 1
ATOM 645 C CA . GLN A 1 82 ? 1.929 -3.596 -23.332 1.00 92.69 82 GLN A CA 1
ATOM 646 C C . GLN A 1 82 ? 2.562 -2.586 -24.306 1.00 92.69 82 GLN A C 1
ATOM 648 O O . GLN A 1 82 ? 3.282 -2.989 -25.220 1.00 92.69 82 GLN A O 1
ATOM 653 N N . ALA A 1 83 ? 2.313 -1.285 -24.136 1.00 90.31 83 ALA A N 1
ATOM 654 C CA . ALA A 1 83 ? 2.872 -0.266 -25.022 1.00 90.31 83 ALA A CA 1
ATOM 655 C C . ALA A 1 83 ? 4.398 -0.174 -24.868 1.00 90.31 83 ALA A C 1
ATOM 657 O O . ALA A 1 83 ? 5.112 -0.097 -25.871 1.00 90.31 83 ALA A O 1
ATOM 658 N N . GLN A 1 84 ? 4.905 -0.288 -23.637 1.00 92.00 84 GLN A N 1
ATOM 659 C CA . GLN A 1 84 ? 6.344 -0.368 -23.387 1.00 92.00 84 GLN A CA 1
ATOM 660 C C . GLN A 1 84 ? 6.951 -1.674 -23.909 1.00 92.00 84 GLN A C 1
ATOM 662 O O . GLN A 1 84 ? 8.017 -1.628 -24.516 1.00 92.00 84 GLN A O 1
ATOM 667 N N . GLN A 1 85 ? 6.264 -2.814 -23.790 1.00 93.12 85 GLN A N 1
ATOM 668 C CA . GLN A 1 85 ? 6.735 -4.084 -24.361 1.00 93.12 85 GLN A CA 1
ATOM 669 C C . GLN A 1 85 ? 6.948 -4.011 -25.876 1.00 93.12 85 GLN A C 1
ATOM 671 O O . GLN A 1 85 ? 7.950 -4.514 -26.380 1.00 93.12 85 GLN A O 1
ATOM 676 N N . GLU A 1 86 ? 6.054 -3.355 -26.621 1.00 93.44 86 GLU A N 1
ATOM 677 C CA . GLU A 1 86 ? 6.258 -3.169 -28.064 1.00 93.44 86 GLU A CA 1
ATOM 678 C C . GLU A 1 86 ? 7.491 -2.307 -28.368 1.00 93.44 86 GLU A C 1
ATOM 680 O O . GLU A 1 86 ? 8.227 -2.584 -29.314 1.00 93.44 86 GLU A O 1
ATOM 685 N N . ARG A 1 87 ? 7.780 -1.295 -27.542 1.00 92.56 87 ARG A N 1
ATOM 686 C CA . ARG A 1 87 ? 8.993 -0.472 -27.679 1.00 92.56 87 ARG A CA 1
ATOM 687 C C . ARG A 1 87 ? 10.256 -1.246 -27.298 1.00 92.56 87 ARG A C 1
ATOM 689 O O . ARG A 1 87 ? 11.265 -1.125 -27.989 1.00 92.56 87 ARG A O 1
ATOM 696 N N . VAL A 1 88 ? 10.197 -2.081 -26.262 1.00 94.12 88 VAL A N 1
ATOM 697 C CA . VAL A 1 88 ? 11.299 -2.964 -25.850 1.00 94.12 88 VAL A CA 1
ATOM 698 C C . VAL A 1 88 ? 11.641 -3.967 -26.954 1.00 94.12 88 VAL A C 1
ATOM 700 O O . VAL A 1 88 ? 12.819 -4.151 -27.239 1.00 94.12 88 VAL A O 1
ATOM 703 N N . LYS A 1 89 ? 10.651 -4.530 -27.661 1.00 93.81 89 LYS A N 1
ATOM 704 C CA . LYS A 1 89 ? 10.904 -5.380 -28.844 1.00 93.81 89 LYS A CA 1
ATOM 705 C C . LYS A 1 89 ? 11.659 -4.641 -29.950 1.00 93.81 89 LYS A C 1
ATOM 707 O O . LYS A 1 89 ? 12.498 -5.226 -30.629 1.00 93.81 89 LYS A O 1
ATOM 712 N N . VAL A 1 90 ? 11.375 -3.353 -30.158 1.00 93.31 90 VAL A N 1
ATOM 713 C CA . VAL A 1 90 ? 12.133 -2.543 -31.125 1.00 93.31 90 VAL A CA 1
ATOM 714 C C . VAL A 1 90 ? 13.571 -2.339 -30.641 1.00 93.31 90 VAL A C 1
ATOM 716 O O . VAL A 1 90 ? 14.487 -2.488 -31.444 1.00 93.31 90 VAL A O 1
ATOM 719 N N . LEU A 1 91 ? 13.796 -2.069 -29.349 1.00 92.19 91 LEU A N 1
ATOM 720 C CA . LEU A 1 91 ? 15.149 -1.998 -28.773 1.00 92.19 91 LEU A CA 1
ATOM 721 C C . LEU A 1 91 ? 15.912 -3.323 -28.911 1.00 92.19 91 LEU A C 1
ATOM 723 O O . LEU A 1 91 ? 17.088 -3.296 -29.253 1.00 92.19 91 LEU A O 1
ATOM 727 N N . GLU A 1 92 ? 15.244 -4.461 -28.722 1.00 93.06 92 GLU A N 1
ATOM 728 C CA . GLU A 1 92 ? 15.803 -5.805 -28.932 1.00 93.06 92 GLU A CA 1
ATOM 729 C C . GLU A 1 92 ? 16.316 -5.967 -30.368 1.00 93.06 92 GLU A C 1
ATOM 731 O O . GLU A 1 92 ? 17.479 -6.302 -30.581 1.00 93.06 92 GLU A O 1
ATOM 736 N N . GLN A 1 93 ? 15.517 -5.565 -31.361 1.00 93.06 93 GLN A N 1
ATOM 737 C CA . GLN A 1 93 ? 15.948 -5.563 -32.763 1.00 93.06 93 GLN A CA 1
ATOM 738 C C . GLN A 1 93 ? 17.136 -4.625 -33.032 1.00 93.06 93 GLN A C 1
ATOM 740 O O . GLN A 1 93 ? 17.952 -4.908 -33.912 1.00 93.06 93 GLN A O 1
ATOM 745 N N . LEU A 1 94 ? 17.231 -3.486 -32.337 1.00 91.38 94 LEU A N 1
ATOM 746 C CA . LEU A 1 94 ? 18.372 -2.573 -32.469 1.00 91.38 94 LEU A CA 1
ATOM 747 C C . LEU A 1 94 ? 19.639 -3.166 -31.833 1.00 91.38 94 LEU A C 1
ATOM 749 O O . LEU A 1 94 ? 20.703 -3.092 -32.451 1.00 91.38 94 LEU A O 1
ATOM 753 N N . CYS A 1 95 ? 19.524 -3.799 -30.662 1.00 89.75 95 CYS A N 1
ATOM 754 C CA . CYS A 1 95 ? 20.616 -4.530 -30.014 1.00 89.75 95 CYS A CA 1
ATOM 755 C C . CYS A 1 95 ? 21.132 -5.674 -30.901 1.00 89.75 95 CYS A C 1
ATOM 757 O O . CYS A 1 95 ? 22.340 -5.771 -31.119 1.00 89.75 95 CYS A O 1
ATOM 759 N N . ASP A 1 96 ? 20.241 -6.471 -31.498 1.00 90.38 96 ASP A N 1
ATOM 760 C CA . ASP A 1 96 ? 20.610 -7.564 -32.409 1.00 90.38 96 ASP A CA 1
ATOM 761 C C . ASP A 1 96 ? 21.366 -7.057 -33.646 1.00 90.38 96 ASP A C 1
ATOM 763 O O . ASP A 1 96 ? 22.399 -7.612 -34.044 1.00 90.38 96 ASP A O 1
ATOM 767 N N . LYS A 1 97 ? 20.883 -5.959 -34.246 1.00 89.38 97 LYS A N 1
ATOM 768 C CA . LYS A 1 97 ? 21.561 -5.305 -35.375 1.00 89.38 97 LYS A CA 1
ATOM 769 C C . LYS A 1 97 ? 22.955 -4.837 -34.971 1.00 89.38 97 LYS A C 1
ATOM 771 O O . LYS A 1 97 ? 23.914 -5.133 -35.683 1.00 89.38 97 LYS A O 1
ATOM 776 N N . ILE A 1 98 ? 23.088 -4.167 -33.827 1.00 87.12 98 ILE A N 1
ATOM 777 C CA . ILE A 1 98 ? 24.386 -3.725 -33.307 1.00 87.12 98 ILE A CA 1
ATOM 778 C C . ILE A 1 98 ? 25.329 -4.904 -33.088 1.00 87.12 98 ILE A C 1
ATOM 780 O O . ILE A 1 98 ? 26.469 -4.857 -33.543 1.00 87.12 98 ILE A O 1
ATOM 784 N N . ARG A 1 99 ? 24.860 -5.978 -32.451 1.00 86.69 99 ARG A N 1
ATOM 785 C CA . ARG A 1 99 ? 25.665 -7.175 -32.200 1.00 86.69 99 ARG A CA 1
ATOM 786 C C . ARG A 1 99 ? 26.214 -7.764 -33.497 1.00 86.69 99 ARG A C 1
ATOM 788 O O . ARG A 1 99 ? 27.388 -8.125 -33.560 1.00 86.69 99 ARG A O 1
ATOM 795 N N . SER A 1 100 ? 25.398 -7.822 -34.550 1.00 84.19 100 SER A N 1
ATOM 796 C CA . SER A 1 100 ? 25.849 -8.297 -35.864 1.00 84.19 100 SER A CA 1
ATOM 797 C C . SER A 1 100 ? 26.927 -7.395 -36.495 1.00 84.19 100 SER A C 1
ATOM 799 O O . SER A 1 100 ? 27.896 -7.887 -37.083 1.00 84.19 100 SER A O 1
ATOM 801 N N . GLU A 1 101 ? 26.813 -6.076 -36.325 1.00 80.25 101 GLU A N 1
ATOM 802 C CA . GLU A 1 101 ? 27.777 -5.096 -36.841 1.00 80.25 101 GLU A CA 1
ATOM 803 C C . GLU A 1 101 ? 29.089 -5.084 -36.039 1.00 80.25 101 GLU A C 1
ATOM 805 O O . GLU A 1 101 ? 30.156 -4.918 -36.626 1.00 80.25 101 GLU A O 1
ATOM 810 N N . VAL A 1 102 ? 29.035 -5.321 -34.723 1.00 77.94 102 VAL A N 1
ATOM 811 C CA . VAL A 1 102 ? 30.221 -5.418 -33.853 1.00 77.94 102 VAL A CA 1
ATOM 812 C C . VAL A 1 102 ? 30.969 -6.735 -34.087 1.00 77.94 102 VAL A C 1
ATOM 814 O O . VAL A 1 102 ? 32.178 -6.720 -34.307 1.00 77.94 102 VAL A O 1
ATOM 817 N N . ASN A 1 103 ? 30.272 -7.874 -34.153 1.00 70.50 103 ASN A N 1
ATOM 818 C CA . ASN A 1 103 ? 30.912 -9.187 -34.330 1.00 70.50 103 ASN A CA 1
ATOM 819 C C . ASN A 1 103 ? 31.606 -9.344 -35.696 1.00 70.50 103 ASN A C 1
ATOM 821 O O . ASN A 1 103 ? 32.609 -10.048 -35.810 1.00 70.50 103 ASN A O 1
ATOM 825 N N . THR A 1 104 ? 31.129 -8.659 -36.742 1.00 63.09 104 THR A N 1
ATOM 826 C CA . THR A 1 104 ? 31.814 -8.650 -38.050 1.00 63.09 104 THR A CA 1
ATOM 827 C C . THR A 1 104 ? 33.158 -7.908 -38.033 1.00 63.09 104 THR A C 1
ATOM 829 O O . THR A 1 104 ? 33.951 -8.065 -38.968 1.00 63.09 104 THR A O 1
ATOM 832 N N . VAL A 1 105 ? 33.453 -7.111 -37.000 1.00 57.91 105 VAL A N 1
ATOM 833 C CA . VAL A 1 105 ? 34.780 -6.510 -36.790 1.00 57.91 105 VAL A CA 1
ATOM 834 C C . VAL A 1 105 ? 35.786 -7.590 -36.370 1.00 57.91 105 VAL A C 1
ATOM 836 O O . VAL A 1 105 ? 36.827 -7.716 -37.011 1.00 57.91 105 VAL A O 1
ATOM 839 N N . GLU A 1 106 ? 35.431 -8.453 -35.413 1.00 52.22 106 GLU A N 1
ATOM 840 C CA . GLU A 1 106 ? 36.316 -9.510 -34.887 1.00 52.22 106 GLU A CA 1
ATOM 841 C C . GLU A 1 106 ? 36.673 -10.587 -35.930 1.00 52.22 106 GLU A C 1
ATOM 843 O O . GLU A 1 106 ? 37.809 -11.068 -35.992 1.00 52.22 106 GLU A O 1
ATOM 848 N N . SER A 1 107 ? 35.726 -10.953 -36.804 1.00 48.06 107 SER A N 1
ATOM 849 C CA . SER A 1 107 ? 35.940 -12.030 -37.787 1.00 48.06 107 SER A CA 1
ATOM 850 C C . SER A 1 107 ? 36.802 -11.607 -38.983 1.00 48.06 107 SER A C 1
ATOM 852 O O . SER A 1 107 ? 37.471 -12.445 -39.584 1.00 48.06 107 SER A O 1
ATOM 854 N N . THR A 1 108 ? 36.792 -10.320 -39.350 1.00 47.53 108 THR A N 1
ATOM 855 C CA . THR A 1 108 ? 37.530 -9.831 -40.532 1.00 47.53 108 THR A CA 1
ATOM 856 C C . THR A 1 108 ? 38.990 -9.515 -40.198 1.00 47.53 108 THR A C 1
ATOM 858 O O . THR A 1 108 ? 39.866 -9.736 -41.031 1.00 47.53 108 THR A O 1
ATOM 861 N N . ASP A 1 109 ? 39.266 -9.063 -38.971 1.00 47.41 109 ASP A N 1
ATOM 862 C CA . ASP A 1 109 ? 40.633 -8.781 -38.513 1.00 47.41 109 ASP A CA 1
ATOM 863 C C . ASP A 1 109 ? 41.431 -10.069 -38.219 1.00 47.41 109 ASP A C 1
ATOM 865 O O . ASP A 1 109 ? 42.656 -10.072 -38.326 1.00 47.41 109 ASP A O 1
ATOM 869 N N . SER A 1 110 ? 40.753 -11.200 -37.980 1.00 44.75 110 SER A N 1
ATOM 870 C CA . SER A 1 110 ? 41.396 -12.516 -37.815 1.00 44.75 110 SER A CA 1
ATOM 871 C C . SER A 1 110 ? 41.893 -13.139 -39.134 1.00 44.75 110 SER A C 1
ATOM 873 O O . SER A 1 110 ? 42.804 -13.964 -39.121 1.00 44.75 110 SER A O 1
ATOM 875 N N . ILE A 1 111 ? 41.334 -12.748 -40.289 1.00 42.81 111 ILE A N 1
ATOM 876 C CA . ILE A 1 111 ? 41.719 -13.295 -41.610 1.00 42.81 111 ILE A CA 1
ATOM 877 C C . ILE A 1 111 ? 42.944 -12.559 -42.193 1.00 42.81 111 ILE A C 1
ATOM 879 O O . ILE A 1 111 ? 43.657 -13.104 -43.034 1.00 42.81 111 ILE A O 1
ATOM 883 N N . ALA A 1 112 ? 43.263 -11.356 -41.702 1.00 45.75 112 ALA A N 1
ATOM 884 C CA . ALA A 1 112 ? 44.374 -10.542 -42.204 1.00 45.75 112 ALA A CA 1
ATOM 885 C C . ALA A 1 112 ? 45.780 -11.085 -41.872 1.00 45.75 112 ALA A C 1
ATOM 887 O O . ALA A 1 112 ? 46.766 -10.534 -42.357 1.00 45.75 112 ALA A O 1
ATOM 888 N N . VAL A 1 113 ? 45.899 -12.155 -41.075 1.00 44.41 113 VAL A N 1
ATOM 889 C CA . VAL A 1 113 ? 47.205 -12.728 -40.698 1.00 44.41 113 VAL A CA 1
ATOM 890 C C . VAL A 1 113 ? 47.625 -13.907 -41.595 1.00 44.41 113 VAL A C 1
ATOM 892 O O . VAL A 1 113 ? 48.772 -14.333 -41.506 1.00 44.41 113 VAL A O 1
ATOM 895 N N . ILE A 1 114 ? 46.767 -14.428 -42.491 1.00 41.19 114 ILE A N 1
ATOM 896 C CA . ILE A 1 114 ? 47.090 -15.673 -43.228 1.00 41.19 114 ILE A CA 1
ATOM 897 C C . ILE A 1 114 ? 47.432 -15.504 -44.718 1.00 41.19 114 ILE A C 1
ATOM 899 O O . ILE A 1 114 ? 48.097 -16.389 -45.241 1.00 41.19 114 ILE A O 1
ATOM 903 N N . ASP A 1 115 ? 47.130 -14.395 -45.402 1.00 36.81 115 ASP A N 1
ATOM 904 C CA . ASP A 1 115 ? 47.475 -14.289 -46.836 1.00 36.81 115 ASP A CA 1
ATOM 905 C C . ASP A 1 115 ? 48.367 -13.090 -47.167 1.00 36.81 115 ASP A C 1
ATOM 907 O O . ASP A 1 115 ? 47.948 -12.028 -47.628 1.00 36.81 115 ASP A O 1
ATOM 911 N N . SER A 1 116 ? 49.664 -13.291 -46.944 1.00 50.69 116 SER A N 1
ATOM 912 C CA . SER A 1 116 ? 50.702 -12.605 -47.699 1.00 50.69 116 SER A CA 1
ATOM 913 C C . SER A 1 116 ? 50.880 -13.308 -49.048 1.00 50.69 116 SER A C 1
ATOM 915 O O . SER A 1 116 ? 51.579 -14.311 -49.073 1.00 50.69 116 SER A O 1
ATOM 917 N N . ILE A 1 117 ? 50.311 -12.788 -50.144 1.00 42.19 117 ILE A N 1
ATOM 918 C CA . ILE A 1 117 ? 50.869 -12.858 -51.514 1.00 42.19 117 ILE A CA 1
ATOM 919 C C . ILE A 1 117 ? 50.208 -11.760 -52.382 1.00 42.19 117 ILE A C 1
ATOM 921 O O . ILE A 1 117 ? 49.007 -11.747 -52.625 1.00 42.19 117 ILE A O 1
ATOM 925 N N . GLU A 1 118 ? 51.044 -10.808 -52.800 1.00 46.16 118 GLU A N 1
ATOM 926 C CA . GLU A 1 118 ? 50.993 -9.965 -54.008 1.00 46.16 118 GLU A CA 1
ATOM 927 C C . GLU A 1 118 ? 49.637 -9.644 -54.683 1.00 46.16 118 GLU A C 1
ATOM 929 O O . GLU A 1 118 ? 49.222 -10.295 -55.637 1.00 46.16 118 GLU A O 1
ATOM 934 N N . ALA A 1 119 ? 49.054 -8.493 -54.328 1.00 41.31 119 ALA A N 1
ATOM 935 C CA . ALA A 1 119 ? 48.305 -7.642 -55.263 1.00 41.31 119 ALA A CA 1
ATOM 936 C C . ALA A 1 119 ? 48.356 -6.174 -54.792 1.00 41.31 119 ALA A C 1
ATOM 938 O O . ALA A 1 119 ? 47.495 -5.698 -54.050 1.00 41.31 119 ALA A O 1
ATOM 939 N N . LYS A 1 120 ? 49.409 -5.450 -55.195 1.00 48.53 120 LYS A N 1
ATOM 940 C CA . LYS A 1 120 ? 49.500 -3.989 -55.033 1.00 48.53 120 LYS A CA 1
ATOM 941 C C . LYS A 1 120 ? 48.434 -3.310 -55.911 1.00 48.53 120 LYS A C 1
ATOM 943 O O . LYS A 1 120 ? 48.252 -3.703 -57.057 1.00 48.53 120 LYS A O 1
ATOM 948 N N . ASP A 1 121 ? 47.786 -2.285 -55.355 1.00 46.12 121 ASP A N 1
ATOM 949 C CA . ASP A 1 121 ? 46.952 -1.257 -56.013 1.00 46.12 121 ASP A CA 1
ATOM 950 C C . ASP A 1 121 ? 45.427 -1.412 -56.177 1.00 46.12 121 ASP A C 1
ATOM 952 O O . ASP A 1 121 ? 44.807 -0.571 -56.823 1.00 46.12 121 ASP A O 1
ATOM 956 N N . SER A 1 122 ? 44.739 -2.351 -55.513 1.00 48.03 122 SER A N 1
ATOM 957 C CA . SER A 1 122 ? 43.250 -2.299 -55.512 1.00 48.03 122 SER A CA 1
ATOM 958 C C . SER A 1 122 ? 42.518 -2.687 -54.222 1.00 48.03 122 SER A C 1
ATOM 960 O O . SER A 1 122 ? 41.312 -2.456 -54.120 1.00 48.03 122 SER A O 1
ATOM 962 N N . VAL A 1 123 ? 43.209 -3.201 -53.199 1.00 49.12 123 VAL A N 1
ATOM 963 C CA . VAL A 1 123 ? 42.543 -3.781 -52.012 1.00 49.12 123 VAL A CA 1
ATOM 964 C C . VAL A 1 123 ? 42.491 -2.831 -50.799 1.00 49.12 123 VAL A C 1
ATOM 966 O O . VAL A 1 123 ? 41.534 -2.887 -50.025 1.00 49.12 123 VAL A O 1
ATOM 969 N N . GLU A 1 124 ? 43.423 -1.881 -50.652 1.00 47.41 124 GLU A N 1
ATOM 970 C CA . GLU A 1 124 ? 43.448 -0.966 -49.489 1.00 47.41 124 GLU A CA 1
ATOM 971 C C . GLU A 1 124 ? 42.296 0.058 -49.468 1.00 47.41 124 GLU A C 1
ATOM 973 O O . GLU A 1 124 ? 41.799 0.416 -48.398 1.00 47.41 124 GLU A O 1
ATOM 978 N N . ILE A 1 125 ? 41.789 0.475 -50.634 1.00 48.69 125 ILE A N 1
ATOM 979 C CA . ILE A 1 125 ? 40.733 1.503 -50.741 1.00 48.69 125 ILE A CA 1
ATOM 980 C C . ILE A 1 125 ? 39.359 0.973 -50.265 1.00 48.69 125 ILE A C 1
ATOM 982 O O . ILE A 1 125 ? 38.473 1.742 -49.877 1.00 48.69 125 ILE A O 1
ATOM 986 N N . ASN A 1 126 ? 39.171 -0.350 -50.208 1.00 58.34 126 ASN A N 1
ATOM 987 C CA . ASN A 1 126 ? 37.879 -0.962 -49.876 1.00 58.34 126 ASN A CA 1
ATOM 988 C C . ASN A 1 126 ? 37.713 -1.281 -48.375 1.00 58.34 126 ASN A C 1
ATOM 990 O O . ASN A 1 126 ? 36.596 -1.315 -47.865 1.00 58.34 126 ASN A O 1
ATOM 994 N N . LEU A 1 127 ? 38.803 -1.494 -47.629 1.00 58.44 127 LEU A N 1
ATOM 995 C CA . LEU A 1 127 ? 38.713 -1.873 -46.211 1.00 58.44 127 LEU A CA 1
ATOM 996 C C . LEU A 1 127 ? 38.419 -0.676 -45.296 1.00 58.44 127 LEU A C 1
ATOM 998 O O . LEU A 1 127 ? 37.584 -0.774 -44.396 1.00 58.44 127 LEU A O 1
ATOM 1002 N N . ALA A 1 128 ? 39.080 0.460 -45.534 1.00 63.69 128 ALA A N 1
ATOM 1003 C CA . ALA A 1 128 ? 38.837 1.686 -44.776 1.00 63.69 128 ALA A CA 1
ATOM 1004 C C . ALA A 1 128 ? 37.411 2.203 -45.017 1.00 63.69 128 ALA A C 1
ATOM 1006 O O . ALA A 1 128 ? 36.683 2.480 -44.065 1.00 63.69 128 ALA A O 1
ATOM 1007 N N . SER A 1 129 ? 36.966 2.234 -46.277 1.00 68.12 129 SER A N 1
ATOM 1008 C CA . SER A 1 129 ? 35.603 2.642 -46.641 1.00 68.12 129 SER A CA 1
ATOM 1009 C C . SER A 1 129 ? 34.530 1.733 -46.027 1.00 68.12 129 SER A C 1
ATOM 1011 O O . SER A 1 129 ? 33.538 2.244 -45.508 1.00 68.12 129 SER A O 1
ATOM 1013 N N . LYS A 1 130 ? 34.753 0.411 -45.954 1.00 71.31 130 LYS A N 1
ATOM 1014 C CA . LYS A 1 130 ? 33.873 -0.518 -45.219 1.00 71.31 130 LYS A CA 1
ATOM 1015 C C . LYS A 1 130 ? 33.800 -0.223 -43.715 1.00 71.31 130 LYS A C 1
ATOM 1017 O O . LYS A 1 130 ? 32.712 -0.294 -43.147 1.00 71.31 130 LYS A O 1
ATOM 1022 N N . ARG A 1 131 ? 34.910 0.145 -43.055 1.00 70.69 131 ARG A N 1
ATOM 1023 C CA . ARG A 1 131 ? 34.894 0.553 -41.631 1.00 70.69 131 ARG A CA 1
ATOM 1024 C C . ARG A 1 131 ? 34.102 1.844 -41.412 1.00 70.69 131 ARG A C 1
ATOM 1026 O O . ARG A 1 131 ? 33.278 1.887 -40.503 1.00 70.69 131 ARG A O 1
ATOM 1033 N N . TYR A 1 132 ? 34.288 2.845 -42.275 1.00 75.88 132 TYR A N 1
ATOM 1034 C CA . TYR A 1 132 ? 33.519 4.096 -42.233 1.00 75.88 132 TYR A CA 1
ATOM 1035 C C . TYR A 1 132 ? 32.016 3.878 -42.473 1.00 75.88 132 TYR A C 1
ATOM 1037 O O . TYR A 1 132 ? 31.181 4.505 -41.827 1.00 75.88 132 TYR A O 1
ATOM 1045 N N . GLN A 1 133 ? 31.646 2.955 -43.363 1.00 81.00 133 GLN A N 1
ATOM 1046 C CA . GLN A 1 133 ? 30.242 2.598 -43.573 1.00 81.00 133 GLN A CA 1
ATOM 1047 C C . GLN A 1 133 ? 29.633 1.895 -42.351 1.00 81.00 133 GLN A C 1
ATOM 1049 O O . GLN A 1 133 ? 28.492 2.187 -42.000 1.00 81.00 133 GLN A O 1
ATOM 1054 N N . ARG A 1 134 ? 30.385 1.016 -41.670 1.00 78.56 134 ARG A N 1
ATOM 1055 C CA . ARG A 1 134 ? 29.927 0.341 -40.441 1.00 78.56 134 ARG A CA 1
ATOM 1056 C C . ARG A 1 134 ? 29.657 1.313 -39.299 1.00 78.56 134 ARG A C 1
ATOM 1058 O O . ARG A 1 134 ? 28.565 1.277 -38.743 1.00 78.56 134 ARG A O 1
ATOM 1065 N N . ILE A 1 135 ? 30.591 2.217 -38.992 1.00 82.69 135 ILE A N 1
ATOM 1066 C CA . ILE A 1 135 ? 3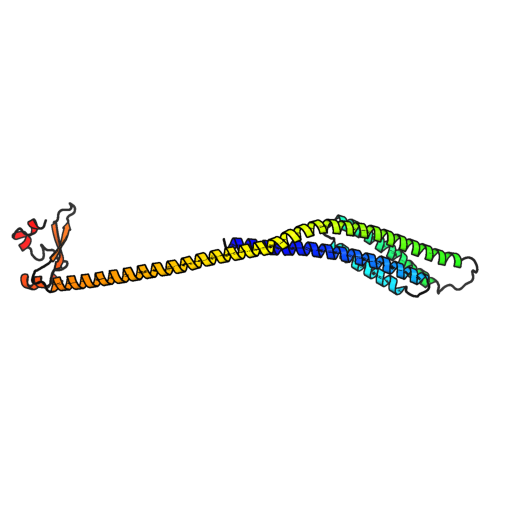0.375 3.215 -37.930 1.00 82.69 135 ILE A CA 1
ATOM 1067 C C . ILE A 1 135 ? 29.171 4.113 -38.247 1.00 82.69 135 ILE A C 1
ATOM 1069 O O . ILE A 1 135 ? 28.384 4.410 -37.357 1.00 82.69 135 ILE A O 1
ATOM 1073 N N . GLY A 1 136 ? 28.950 4.454 -39.524 1.00 83.94 136 GLY A N 1
ATOM 1074 C CA . GLY A 1 136 ? 27.752 5.179 -39.952 1.00 83.94 136 GLY A CA 1
ATOM 1075 C C . GLY A 1 136 ? 26.450 4.405 -39.707 1.00 83.94 136 GLY A C 1
ATOM 1076 O O . GLY A 1 136 ? 25.448 5.002 -39.317 1.00 83.94 136 GLY A O 1
ATOM 1077 N N . ARG A 1 137 ? 26.453 3.073 -39.874 1.00 87.12 137 ARG A N 1
ATOM 1078 C CA . ARG A 1 137 ? 25.303 2.221 -39.520 1.00 87.12 137 ARG A CA 1
ATOM 1079 C C . ARG A 1 137 ? 25.077 2.162 -38.011 1.00 87.12 137 ARG A C 1
ATOM 1081 O O . ARG A 1 137 ? 23.934 2.286 -37.586 1.00 87.12 137 ARG A O 1
ATOM 1088 N N . ILE A 1 138 ? 26.141 2.020 -37.218 1.00 86.88 138 ILE A N 1
ATOM 1089 C CA . ILE A 1 138 ? 26.062 2.016 -35.747 1.00 86.88 138 ILE A CA 1
ATOM 1090 C C . ILE A 1 138 ? 25.520 3.356 -35.241 1.00 86.88 138 ILE A C 1
ATOM 1092 O O . ILE A 1 138 ? 24.577 3.364 -34.459 1.00 86.88 138 ILE A O 1
ATOM 1096 N N . SER A 1 139 ? 26.029 4.474 -35.761 1.00 89.06 139 SER A N 1
ATOM 1097 C CA . SER A 1 139 ? 25.561 5.818 -35.409 1.00 89.06 139 SER A CA 1
ATOM 1098 C C . SER A 1 139 ? 24.073 6.011 -35.717 1.00 89.06 139 SER A C 1
ATOM 1100 O O . SER A 1 139 ? 23.314 6.484 -34.874 1.00 89.06 139 SER A O 1
ATOM 1102 N N . LYS A 1 140 ? 23.604 5.518 -36.873 1.00 90.81 140 LYS A N 1
ATOM 1103 C CA . LYS A 1 140 ? 22.172 5.520 -37.204 1.00 90.81 140 LYS A CA 1
ATOM 1104 C C . LYS A 1 140 ? 21.336 4.697 -36.215 1.00 90.81 140 LYS A C 1
ATOM 1106 O O . LYS A 1 140 ? 20.252 5.126 -35.832 1.00 90.81 140 LYS A O 1
ATOM 1111 N N . ILE A 1 141 ? 21.817 3.526 -35.789 1.00 90.44 141 ILE A N 1
ATOM 1112 C CA . ILE A 1 141 ? 21.108 2.706 -34.791 1.00 90.44 141 ILE A CA 1
ATOM 1113 C C . ILE A 1 141 ? 21.053 3.425 -33.435 1.00 90.44 141 ILE A C 1
ATOM 1115 O O . ILE A 1 141 ? 20.022 3.404 -32.764 1.00 90.44 141 ILE A O 1
ATOM 1119 N N . VAL A 1 142 ? 22.140 4.089 -33.039 1.00 91.31 142 VAL A N 1
ATOM 1120 C CA . VAL A 1 142 ? 22.198 4.876 -31.801 1.00 91.31 142 VAL A CA 1
ATOM 1121 C C . VAL A 1 142 ? 21.217 6.049 -31.866 1.00 91.31 142 VAL A C 1
ATOM 1123 O O . VAL A 1 142 ? 20.480 6.266 -30.907 1.00 91.31 142 VAL A O 1
ATOM 1126 N N . GLU A 1 143 ? 21.117 6.746 -33.000 1.00 91.69 143 GLU A N 1
ATOM 1127 C CA . GLU A 1 143 ? 20.118 7.800 -33.224 1.00 91.69 143 GLU A CA 1
ATOM 1128 C C . GLU A 1 143 ? 18.678 7.264 -33.117 1.00 91.69 143 GLU A C 1
ATOM 1130 O O . GLU A 1 143 ? 17.851 7.832 -32.396 1.00 91.69 143 GLU A O 1
ATOM 1135 N N . GLU A 1 144 ? 18.381 6.129 -33.761 1.00 92.38 144 GLU A N 1
ATOM 1136 C CA . GLU A 1 144 ? 17.079 5.453 -33.653 1.00 92.38 144 GLU A CA 1
ATOM 1137 C C . GLU A 1 144 ? 16.757 5.072 -32.193 1.00 92.38 144 GLU A C 1
ATOM 1139 O O . GLU A 1 144 ? 15.630 5.282 -31.730 1.00 92.38 144 GLU A O 1
ATOM 1144 N N . SER A 1 145 ? 17.752 4.597 -31.434 1.00 92.25 145 SER A N 1
ATOM 1145 C CA . SER A 1 145 ? 17.622 4.306 -30.001 1.00 92.25 145 SER A CA 1
ATOM 1146 C C . SER A 1 145 ? 17.348 5.565 -29.171 1.00 92.25 145 SER A C 1
ATOM 1148 O O . SER A 1 145 ? 16.544 5.515 -28.240 1.00 92.25 145 SER A O 1
ATOM 1150 N N . GLN A 1 146 ? 17.966 6.708 -29.489 1.00 92.88 146 GLN A N 1
ATOM 1151 C CA . GLN A 1 146 ? 17.710 7.971 -28.781 1.00 92.88 146 GLN A CA 1
ATOM 1152 C C . GLN A 1 146 ? 16.274 8.454 -28.993 1.00 92.88 146 GLN A C 1
ATOM 1154 O O . GLN A 1 146 ? 15.600 8.830 -28.034 1.00 92.88 146 GLN A O 1
ATOM 1159 N N . ILE A 1 147 ? 15.768 8.388 -30.227 1.00 94.12 147 ILE A N 1
ATOM 1160 C CA . ILE A 1 147 ? 14.374 8.742 -30.528 1.00 94.12 147 ILE A CA 1
ATOM 1161 C C . ILE A 1 147 ? 13.415 7.837 -29.744 1.00 94.12 147 ILE A C 1
ATOM 1163 O O . ILE A 1 147 ? 12.401 8.300 -29.216 1.00 94.12 147 ILE A O 1
ATOM 1167 N N . LEU A 1 148 ? 13.726 6.543 -29.657 1.00 92.88 148 LEU A N 1
ATOM 1168 C CA . LEU A 1 148 ? 12.910 5.586 -28.919 1.00 92.88 148 LEU A CA 1
ATOM 1169 C C . LEU A 1 148 ? 12.951 5.839 -27.406 1.00 92.88 148 LEU A C 1
ATOM 1171 O O . LEU A 1 148 ? 11.894 5.839 -26.776 1.00 92.88 148 LEU A O 1
ATOM 1175 N N . LYS A 1 149 ? 14.127 6.156 -26.852 1.00 94.56 149 LYS A N 1
ATOM 1176 C CA . LYS A 1 149 ? 14.312 6.577 -25.456 1.00 94.56 149 LYS A CA 1
ATOM 1177 C C . LYS A 1 149 ? 13.413 7.764 -25.112 1.00 94.56 149 LYS A C 1
ATOM 1179 O O . LYS A 1 149 ? 12.673 7.689 -24.137 1.00 94.56 149 LYS A O 1
ATOM 1184 N N . GLU A 1 150 ? 13.414 8.826 -25.922 1.00 95.25 150 GLU A N 1
ATOM 1185 C CA . GLU A 1 150 ? 12.558 10.001 -25.675 1.00 95.25 150 GLU A CA 1
ATOM 1186 C C . GLU A 1 150 ? 11.067 9.630 -25.651 1.00 95.25 150 GLU A C 1
ATOM 1188 O O . GLU A 1 150 ? 10.312 10.093 -24.796 1.00 95.25 150 GLU A O 1
ATOM 1193 N N . ARG A 1 151 ? 10.635 8.730 -26.545 1.00 94.31 151 ARG A N 1
ATOM 1194 C CA . ARG A 1 151 ? 9.247 8.245 -26.567 1.00 94.31 151 ARG A CA 1
ATOM 1195 C C . ARG A 1 151 ? 8.896 7.430 -25.322 1.00 94.31 151 ARG A C 1
ATOM 1197 O O . ARG A 1 151 ? 7.828 7.645 -24.757 1.00 94.31 151 ARG A O 1
ATOM 1204 N N . MET A 1 152 ? 9.777 6.524 -24.896 1.00 93.62 152 MET A N 1
ATOM 1205 C CA . MET A 1 152 ? 9.569 5.709 -23.693 1.00 93.62 152 MET A CA 1
ATOM 1206 C C . MET A 1 152 ? 9.546 6.573 -22.429 1.00 93.62 152 MET A C 1
ATOM 1208 O O . MET A 1 152 ? 8.665 6.404 -21.591 1.00 93.62 152 MET A O 1
ATOM 1212 N N . LEU A 1 153 ? 10.464 7.538 -22.311 1.00 95.50 153 LEU A N 1
ATOM 1213 C CA . LEU A 1 153 ? 10.511 8.455 -21.171 1.00 95.50 153 LEU A CA 1
ATOM 1214 C C . LEU A 1 153 ? 9.301 9.387 -21.133 1.00 95.50 153 LEU A C 1
ATOM 1216 O O . LEU A 1 153 ? 8.779 9.650 -20.054 1.00 95.50 153 LEU A O 1
ATOM 1220 N N . SER A 1 154 ? 8.829 9.874 -22.283 1.00 94.50 154 SER A N 1
ATOM 1221 C CA . SER A 1 154 ? 7.611 10.687 -22.347 1.00 94.50 154 SER A CA 1
ATOM 1222 C C . SER A 1 154 ? 6.384 9.917 -21.859 1.00 94.50 154 SER A C 1
ATOM 1224 O O . SER A 1 154 ? 5.527 10.502 -21.199 1.00 94.50 154 SER A O 1
ATOM 1226 N N . GLU A 1 155 ? 6.289 8.627 -22.179 1.00 93.06 155 GLU A N 1
ATOM 1227 C CA . GLU A 1 155 ? 5.197 7.766 -21.725 1.00 93.06 155 GLU A CA 1
ATOM 1228 C C . GLU A 1 155 ? 5.272 7.516 -20.212 1.00 93.06 155 GLU A C 1
ATOM 1230 O O . GLU A 1 155 ? 4.287 7.734 -19.506 1.00 93.06 155 GLU A O 1
ATOM 1235 N N . GLU A 1 156 ? 6.456 7.189 -19.684 1.00 93.62 156 GLU A N 1
ATOM 1236 C CA . GLU A 1 156 ? 6.654 7.053 -18.234 1.00 93.62 156 GLU A CA 1
ATOM 1237 C C . GLU A 1 156 ? 6.393 8.366 -17.491 1.00 93.62 156 GLU A C 1
ATOM 1239 O O . GLU A 1 156 ? 5.793 8.363 -16.422 1.00 93.62 156 GLU A O 1
ATOM 1244 N N . ASN A 1 157 ? 6.790 9.511 -18.054 1.00 94.12 157 ASN A N 1
ATOM 1245 C CA . ASN A 1 157 ? 6.504 10.820 -17.469 1.00 94.12 157 ASN A CA 1
ATOM 1246 C C . ASN A 1 157 ? 5.000 11.109 -17.427 1.00 94.12 157 ASN A C 1
ATOM 1248 O O . ASN A 1 157 ? 4.516 11.670 -16.445 1.00 94.12 157 ASN A O 1
ATOM 1252 N N . TYR A 1 158 ? 4.252 10.707 -18.456 1.00 92.38 158 TYR A N 1
ATOM 1253 C CA . TYR A 1 158 ? 2.797 10.820 -18.456 1.00 92.38 158 TYR A CA 1
ATOM 1254 C C . TYR A 1 158 ? 2.166 9.966 -17.343 1.00 92.38 158 TYR A C 1
ATOM 1256 O O . TYR A 1 158 ? 1.363 10.476 -16.559 1.00 92.38 158 TYR A O 1
ATOM 1264 N N . LEU A 1 159 ? 2.584 8.702 -17.206 1.00 90.88 159 LEU A N 1
ATOM 1265 C CA . LEU A 1 159 ? 2.123 7.809 -16.132 1.00 90.88 159 LEU A CA 1
ATOM 1266 C C . LEU A 1 159 ? 2.529 8.314 -14.738 1.00 90.88 159 LEU A C 1
ATOM 1268 O O . LEU A 1 159 ? 1.746 8.237 -13.788 1.00 90.88 159 LEU A O 1
ATOM 1272 N N . MET A 1 160 ? 3.734 8.875 -14.620 1.00 93.88 160 MET A N 1
ATOM 1273 C CA . MET A 1 160 ? 4.279 9.426 -13.381 1.00 93.88 160 MET A CA 1
ATOM 1274 C C . MET A 1 160 ? 3.411 10.553 -12.825 1.00 93.88 160 MET A C 1
ATOM 1276 O O . MET A 1 160 ? 3.228 10.627 -11.612 1.00 93.88 160 MET A O 1
ATOM 1280 N N . VAL A 1 161 ? 2.870 11.429 -13.679 1.00 92.88 161 VAL A N 1
ATOM 1281 C CA . VAL A 1 161 ? 2.015 12.540 -13.230 1.00 92.88 161 VAL A CA 1
ATOM 1282 C C . VAL A 1 161 ? 0.789 12.004 -12.493 1.00 92.88 161 VAL A C 1
ATOM 1284 O O . VAL A 1 161 ? 0.551 12.405 -11.355 1.00 92.88 161 VAL A O 1
ATOM 1287 N N . ALA A 1 162 ? 0.078 11.045 -13.092 1.00 89.88 162 ALA A N 1
ATOM 1288 C CA . ALA A 1 162 ? -1.104 10.437 -12.483 1.00 89.88 162 ALA A CA 1
ATOM 1289 C C . ALA A 1 162 ? -0.760 9.675 -11.191 1.00 89.88 162 ALA A C 1
ATOM 1291 O O . ALA A 1 162 ? -1.401 9.872 -10.158 1.00 89.88 162 ALA A O 1
ATOM 1292 N N . ARG A 1 163 ? 0.300 8.853 -11.212 1.00 92.69 163 ARG A N 1
ATOM 1293 C CA . ARG A 1 163 ? 0.759 8.092 -10.033 1.00 92.69 163 ARG A CA 1
ATOM 1294 C C . ARG A 1 163 ? 1.180 9.012 -8.883 1.00 92.69 163 ARG A C 1
ATOM 1296 O O . ARG A 1 163 ? 0.877 8.738 -7.724 1.00 92.69 163 ARG A O 1
ATOM 1303 N N . LYS A 1 164 ? 1.848 10.129 -9.185 1.00 88.25 164 LYS A N 1
ATOM 1304 C CA . LYS A 1 164 ? 2.287 11.115 -8.189 1.00 88.25 164 LYS A CA 1
ATOM 1305 C C . LYS A 1 164 ? 1.121 11.915 -7.617 1.00 88.25 164 LYS A C 1
ATOM 1307 O O . LYS A 1 164 ? 1.118 12.198 -6.421 1.00 88.25 164 LYS A O 1
ATOM 1312 N N . GLU A 1 165 ? 0.136 12.273 -8.431 1.00 88.00 165 GLU A N 1
ATOM 1313 C CA . GLU A 1 165 ? -1.107 12.879 -7.947 1.00 88.00 165 GLU A CA 1
ATOM 1314 C C . GLU A 1 165 ? -1.834 11.942 -6.972 1.00 88.00 165 GLU A C 1
ATOM 1316 O O . GLU A 1 165 ? -2.195 12.353 -5.866 1.00 88.00 165 GLU A O 1
ATOM 1321 N N . GLU A 1 166 ? -1.957 10.656 -7.314 1.00 86.06 166 GLU A N 1
ATOM 1322 C CA . GLU A 1 166 ? -2.570 9.678 -6.416 1.00 86.06 166 GLU A CA 1
ATOM 1323 C C . GLU A 1 166 ? -1.755 9.490 -5.127 1.00 86.06 166 GLU A C 1
ATOM 1325 O O . GLU A 1 166 ? -2.314 9.582 -4.030 1.00 86.06 16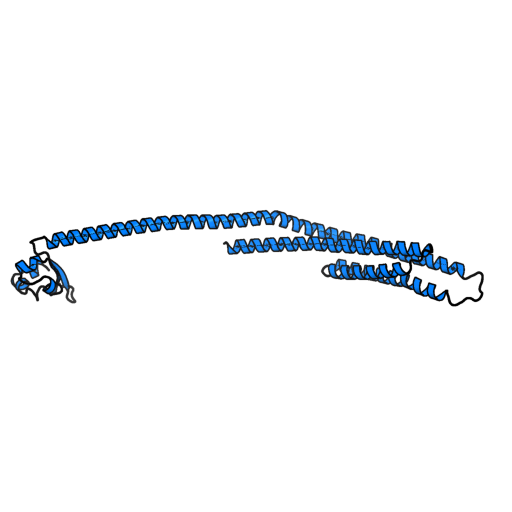6 GLU A O 1
ATOM 1330 N N . TYR A 1 167 ? -0.435 9.309 -5.231 1.00 86.00 167 TYR A N 1
ATOM 1331 C CA . TYR A 1 167 ? 0.447 9.188 -4.070 1.00 86.00 167 TYR A CA 1
ATOM 1332 C C . TYR A 1 167 ? 0.375 10.419 -3.164 1.00 86.00 167 TYR A C 1
ATOM 1334 O O . TYR A 1 167 ? 0.255 10.280 -1.952 1.00 86.00 167 TYR A O 1
ATOM 1342 N N . THR A 1 168 ? 0.424 11.634 -3.715 1.00 81.94 168 THR A N 1
ATOM 1343 C CA . THR A 1 168 ? 0.370 12.865 -2.907 1.00 81.94 168 THR A CA 1
ATOM 1344 C C . THR A 1 168 ? -0.974 13.031 -2.208 1.00 81.94 168 THR A C 1
ATOM 1346 O O . THR A 1 168 ? -0.998 13.389 -1.029 1.00 81.94 168 THR A O 1
ATOM 1349 N N . SER A 1 169 ? -2.076 12.690 -2.880 1.00 80.12 169 SER A N 1
ATOM 1350 C CA . SER A 1 169 ? -3.408 12.662 -2.274 1.00 80.12 169 SER A CA 1
ATOM 1351 C C . SER A 1 169 ? -3.465 11.681 -1.095 1.00 80.12 169 SER A C 1
ATOM 1353 O O . SER A 1 169 ? -3.889 12.047 0.003 1.00 80.12 169 SER A O 1
ATOM 1355 N N . GLN A 1 170 ? -2.943 10.460 -1.262 1.00 77.94 170 GLN A N 1
ATOM 1356 C CA . GLN A 1 170 ? -2.903 9.464 -0.186 1.00 77.94 170 GLN A CA 1
ATOM 1357 C C . GLN A 1 170 ? -1.915 9.841 0.929 1.00 77.94 170 GLN A C 1
ATOM 1359 O O . GLN A 1 170 ? -2.256 9.748 2.106 1.00 77.94 170 GLN A O 1
ATOM 1364 N N . SER A 1 171 ? -0.712 10.307 0.598 1.00 73.88 171 SER A N 1
ATOM 1365 C CA . SER A 1 171 ? 0.353 10.638 1.552 1.00 73.88 171 SER A CA 1
ATOM 1366 C C . SER A 1 171 ? 0.025 11.852 2.413 1.00 73.88 171 SER A C 1
ATOM 1368 O O . SER A 1 171 ? 0.487 11.915 3.549 1.00 73.88 171 SER A O 1
ATOM 1370 N N . PHE A 1 172 ? -0.744 12.815 1.899 1.00 63.56 172 PHE A N 1
ATOM 1371 C CA . PHE A 1 172 ? -1.190 13.967 2.681 1.00 63.56 172 PHE A CA 1
ATOM 1372 C C . PHE A 1 172 ? -2.374 13.616 3.588 1.00 63.56 172 PHE A C 1
ATOM 1374 O O . PHE A 1 172 ? -2.416 14.025 4.750 1.00 63.56 172 PHE A O 1
ATOM 1381 N N . LEU A 1 173 ? -3.331 12.836 3.078 1.00 63.31 173 LEU A N 1
ATOM 1382 C CA . LEU A 1 173 ? -4.540 12.500 3.827 1.00 63.31 173 LEU A CA 1
ATOM 1383 C C . LEU A 1 173 ? -4.292 11.431 4.899 1.00 63.31 173 LEU A C 1
ATOM 1385 O O . LEU A 1 173 ? -4.855 11.542 5.985 1.00 63.31 173 LEU A O 1
ATOM 1389 N N . THR A 1 174 ? -3.421 10.449 4.639 1.00 70.62 174 THR A N 1
ATOM 1390 C CA . THR A 1 174 ? -3.200 9.285 5.520 1.00 70.62 174 THR A CA 1
ATOM 1391 C C . THR A 1 174 ? -2.707 9.648 6.930 1.00 70.62 174 THR A C 1
ATOM 1393 O O . THR A 1 174 ? -3.240 9.098 7.897 1.00 70.62 174 THR A O 1
ATOM 1396 N N . PRO A 1 175 ? -1.743 10.570 7.132 1.00 70.69 175 PRO A N 1
ATOM 1397 C CA . PRO A 1 175 ? -1.328 10.970 8.478 1.00 70.69 175 PRO A CA 1
ATOM 1398 C C . PRO A 1 175 ? -2.447 11.668 9.260 1.00 70.69 175 PRO A C 1
ATOM 1400 O O . PRO A 1 175 ? -2.643 11.384 10.441 1.00 70.69 175 PRO A O 1
ATOM 1403 N N . MET A 1 176 ? -3.223 12.533 8.599 1.00 74.69 176 MET A N 1
ATOM 1404 C CA . MET A 1 176 ? -4.343 13.246 9.221 1.00 74.69 176 MET A CA 1
ATOM 1405 C C . MET A 1 176 ? -5.494 12.303 9.585 1.00 74.69 176 MET A C 1
ATOM 1407 O O . MET A 1 176 ? -6.035 12.382 10.688 1.00 74.69 176 MET A O 1
ATOM 1411 N N . SER A 1 177 ? -5.854 11.373 8.699 1.00 73.19 177 SER A N 1
ATOM 1412 C CA . SER A 1 177 ? -6.884 10.367 8.970 1.00 73.19 177 SER A CA 1
ATOM 1413 C C . SER A 1 177 ? -6.439 9.356 10.026 1.00 73.19 177 SER A C 1
ATOM 1415 O O . SER A 1 177 ? -7.246 8.987 10.876 1.00 73.19 177 SER A O 1
ATOM 1417 N N . SER A 1 178 ? -5.164 8.953 10.036 1.00 77.81 178 SER A N 1
ATOM 1418 C CA . SER A 1 178 ? -4.599 8.084 11.081 1.00 77.81 178 SER A CA 1
ATOM 1419 C C . SER A 1 178 ? -4.638 8.760 12.448 1.00 77.81 178 SER A C 1
ATOM 1421 O O . SER A 1 178 ? -5.033 8.138 13.435 1.00 77.81 178 SER A O 1
ATOM 1423 N N . LEU A 1 179 ? -4.295 10.050 12.502 1.00 82.31 179 LEU A N 1
ATOM 1424 C CA . LEU A 1 179 ? -4.395 10.852 13.717 1.00 82.31 179 LEU A CA 1
ATOM 1425 C C . LEU A 1 179 ? -5.850 10.973 14.187 1.00 82.31 179 LEU A C 1
ATOM 1427 O O . LEU A 1 179 ? -6.130 10.757 15.364 1.00 82.31 179 LEU A O 1
ATOM 1431 N N . LEU A 1 180 ? -6.787 11.254 13.277 1.00 84.00 180 LEU A N 1
ATOM 1432 C CA . LEU A 1 180 ? -8.213 11.317 13.595 1.00 84.00 180 LEU A CA 1
ATOM 1433 C C . LEU A 1 180 ? -8.714 9.977 14.147 1.00 84.00 180 LEU A C 1
ATOM 1435 O O . LEU A 1 180 ? -9.369 9.944 15.186 1.00 84.00 180 LEU A O 1
ATOM 1439 N N . VAL A 1 181 ? -8.359 8.865 13.500 1.00 83.94 181 VAL A N 1
ATOM 1440 C CA . VAL A 1 181 ? -8.684 7.511 13.961 1.00 83.94 181 VAL A CA 1
ATOM 1441 C C . VAL A 1 181 ? -8.124 7.263 15.365 1.00 83.94 181 VAL A C 1
ATOM 1443 O O . VAL A 1 181 ? -8.868 6.809 16.237 1.00 83.94 181 VAL A O 1
ATOM 1446 N N . ALA A 1 182 ? -6.864 7.615 15.618 1.00 84.00 182 ALA A N 1
ATOM 1447 C CA . ALA A 1 182 ? -6.247 7.482 16.934 1.00 84.00 182 ALA A CA 1
ATOM 1448 C C . ALA A 1 182 ? -6.970 8.324 18.000 1.00 84.00 182 ALA A C 1
ATOM 1450 O O . ALA A 1 182 ? -7.264 7.820 19.084 1.00 84.00 182 ALA A O 1
ATOM 1451 N N . ILE A 1 183 ? -7.338 9.569 17.677 1.00 89.25 183 ILE A N 1
ATOM 1452 C CA . ILE A 1 183 ? -8.102 10.455 18.567 1.00 89.25 183 ILE A CA 1
ATOM 1453 C C . ILE A 1 183 ? -9.490 9.874 18.853 1.00 89.25 183 ILE A C 1
ATOM 1455 O O . ILE A 1 183 ? -9.918 9.863 20.006 1.00 89.25 183 ILE A O 1
ATOM 1459 N N . THR A 1 184 ? -10.191 9.343 17.845 1.00 87.56 184 THR A N 1
ATOM 1460 C CA . THR A 1 184 ? -11.503 8.713 18.069 1.00 87.56 184 THR A CA 1
ATOM 1461 C C . THR A 1 184 ? -11.397 7.473 18.952 1.00 87.56 184 THR A C 1
ATOM 1463 O O . THR A 1 184 ? -12.216 7.297 19.853 1.00 87.56 184 THR A O 1
ATOM 1466 N N . ALA A 1 185 ? -10.367 6.643 18.759 1.00 87.62 185 ALA A N 1
ATOM 1467 C CA . ALA A 1 185 ? -10.116 5.487 19.610 1.00 87.62 185 ALA A CA 1
ATOM 1468 C C . ALA A 1 185 ? -9.840 5.920 21.056 1.00 87.62 185 ALA A C 1
ATOM 1470 O O . ALA A 1 185 ? -10.466 5.397 21.979 1.00 87.62 185 ALA A O 1
ATOM 1471 N N . LEU A 1 186 ? -8.976 6.922 21.250 1.00 90.94 186 LEU A N 1
ATOM 1472 C CA . LEU A 1 186 ? -8.671 7.483 22.565 1.00 90.94 186 LEU A CA 1
ATOM 1473 C C . LEU A 1 186 ? -9.921 8.061 23.240 1.00 90.94 186 LEU A C 1
ATOM 1475 O O . LEU A 1 186 ? -10.141 7.818 24.423 1.00 90.94 186 LEU A O 1
ATOM 1479 N N . GLY A 1 187 ? -10.767 8.771 22.491 1.00 92.75 187 GLY A N 1
ATOM 1480 C CA . GLY A 1 187 ? -12.035 9.307 22.983 1.00 92.75 187 GLY A CA 1
ATOM 1481 C C . GLY A 1 187 ? -12.982 8.211 23.474 1.00 92.75 187 GLY A C 1
ATOM 1482 O O . GLY A 1 187 ? -13.537 8.326 24.563 1.00 92.75 187 GLY A O 1
ATOM 1483 N N . ILE A 1 188 ? -13.115 7.110 22.726 1.00 90.50 188 ILE A N 1
ATOM 1484 C CA . ILE A 1 188 ? -13.924 5.949 23.138 1.00 90.50 188 ILE A CA 1
ATOM 1485 C C . ILE A 1 188 ? -13.366 5.328 24.423 1.00 90.50 188 ILE A C 1
ATOM 1487 O O . ILE A 1 188 ? -14.136 5.016 25.332 1.00 90.50 188 ILE A O 1
ATOM 1491 N N . PHE A 1 189 ? -12.042 5.183 24.525 1.00 92.00 189 PHE A N 1
ATOM 1492 C CA . PHE A 1 189 ? -11.397 4.686 25.741 1.00 92.00 189 PHE A CA 1
ATOM 1493 C C . PHE A 1 189 ? -11.627 5.613 26.937 1.00 92.00 189 PHE A C 1
ATOM 1495 O O . PHE A 1 189 ? -11.989 5.129 28.005 1.00 92.00 189 PHE A O 1
ATOM 1502 N N . LEU A 1 190 ? -11.477 6.928 26.763 1.00 94.69 190 LEU A N 1
ATOM 1503 C CA . LEU A 1 190 ? -11.733 7.931 27.801 1.00 94.69 190 LEU A CA 1
ATOM 1504 C C . LEU A 1 190 ? -13.182 7.885 28.287 1.00 94.69 190 LEU A C 1
ATOM 1506 O O . LEU A 1 190 ? -13.414 7.827 29.491 1.00 94.69 190 LEU A O 1
ATOM 1510 N N . ILE A 1 191 ? -14.152 7.854 27.368 1.00 94.12 191 ILE A N 1
ATOM 1511 C CA . ILE A 1 191 ? -15.578 7.749 27.708 1.00 94.12 191 ILE A CA 1
ATOM 1512 C C . ILE A 1 191 ? -15.847 6.450 28.476 1.00 94.12 191 ILE A C 1
ATOM 1514 O O . ILE A 1 191 ? -16.511 6.476 29.511 1.00 94.12 191 ILE A O 1
ATOM 1518 N N . GLY A 1 192 ? -15.297 5.324 28.009 1.00 92.44 192 GLY A N 1
ATOM 1519 C CA . GLY A 1 192 ? -15.419 4.037 28.690 1.00 92.44 192 GLY A CA 1
ATOM 1520 C C . GLY A 1 192 ? -14.826 4.069 30.099 1.00 92.44 192 GLY A C 1
ATOM 1521 O O . GLY A 1 192 ? -15.470 3.636 31.051 1.00 92.44 192 GLY A O 1
ATOM 1522 N N . PHE A 1 193 ? -13.636 4.647 30.254 1.00 93.94 193 PHE A N 1
ATOM 1523 C CA . PHE A 1 193 ? -12.964 4.780 31.543 1.00 93.94 193 PHE A CA 1
ATOM 1524 C C . PHE A 1 193 ? -13.775 5.651 32.507 1.00 93.94 193 PHE A C 1
ATOM 1526 O O . PHE A 1 193 ? -14.053 5.230 33.626 1.00 93.94 193 PHE A O 1
ATOM 1533 N N . ILE A 1 194 ? -14.244 6.819 32.059 1.00 93.44 194 ILE A N 1
ATOM 1534 C CA . ILE A 1 194 ? -15.102 7.708 32.857 1.00 93.44 194 ILE A CA 1
ATOM 1535 C C . ILE A 1 194 ? -16.383 6.979 33.285 1.00 93.44 194 ILE A C 1
ATOM 1537 O O . ILE A 1 194 ? -16.760 7.038 34.456 1.00 93.44 194 ILE A O 1
ATOM 1541 N N . SER A 1 195 ? -17.023 6.247 32.368 1.00 94.06 195 SER A N 1
ATOM 1542 C CA . SER A 1 195 ? -18.230 5.469 32.662 1.00 94.06 195 SER A CA 1
ATOM 1543 C C . SER A 1 195 ? -17.981 4.397 33.727 1.00 94.06 195 SER A C 1
ATOM 1545 O O . SER A 1 195 ? -18.770 4.272 34.660 1.00 94.06 195 SER A O 1
ATOM 1547 N N . ILE A 1 196 ? -16.876 3.651 33.624 1.00 93.62 196 ILE A N 1
ATOM 1548 C CA . ILE A 1 196 ? -16.504 2.604 34.590 1.00 93.62 196 ILE A CA 1
ATOM 1549 C C . ILE A 1 196 ? -16.229 3.208 35.973 1.00 93.62 196 ILE A C 1
ATOM 1551 O O . ILE A 1 196 ? -16.683 2.673 36.985 1.00 93.62 196 ILE A O 1
ATOM 1555 N N . TYR A 1 197 ? -15.513 4.334 36.034 1.00 92.44 197 TYR A N 1
ATOM 1556 C CA . TYR A 1 197 ? -15.224 5.009 37.302 1.00 92.44 197 TYR A CA 1
ATOM 1557 C C . TYR A 1 197 ? -16.490 5.524 37.979 1.00 92.44 197 TYR A C 1
ATOM 1559 O O . TYR A 1 197 ? -16.646 5.350 39.189 1.00 92.44 197 TYR A O 1
ATOM 1567 N N . LYS A 1 198 ? -17.415 6.101 37.205 1.00 91.81 198 LYS A N 1
ATOM 1568 C CA . LYS A 1 198 ? -18.709 6.544 37.724 1.00 91.81 198 LYS A CA 1
ATOM 1569 C C . LYS A 1 198 ? -19.529 5.363 38.251 1.00 91.81 198 LYS A C 1
ATOM 1571 O O . LYS A 1 198 ? -20.001 5.407 39.384 1.00 91.81 198 LYS A O 1
ATOM 1576 N N . GLN A 1 199 ? -19.614 4.281 37.476 1.00 92.44 199 GLN A N 1
ATOM 1577 C CA . GLN A 1 199 ? -20.355 3.077 37.853 1.00 92.44 199 GLN A CA 1
ATOM 1578 C C . GLN A 1 199 ? -19.813 2.443 39.144 1.00 92.44 199 GLN A C 1
ATOM 1580 O O . GLN A 1 199 ? -20.586 2.020 40.000 1.00 92.44 199 GLN A O 1
ATOM 1585 N N . LYS A 1 200 ? -18.487 2.417 39.330 1.00 92.25 200 LYS A N 1
ATOM 1586 C CA . LYS A 1 200 ? -17.866 1.921 40.567 1.00 92.25 200 LYS A CA 1
ATOM 1587 C C . LYS A 1 200 ? -18.266 2.748 41.797 1.00 92.25 200 LYS A C 1
ATOM 1589 O O . LYS A 1 200 ? -18.459 2.174 42.866 1.00 92.25 200 LYS A O 1
ATOM 1594 N N . GLY A 1 201 ? -18.395 4.068 41.649 1.00 90.62 201 GLY A N 1
ATOM 1595 C CA . GLY A 1 201 ? -18.852 4.959 42.719 1.00 90.62 201 GLY A CA 1
ATOM 1596 C C . GLY A 1 201 ? -20.303 4.691 43.124 1.00 90.62 201 GLY A C 1
ATOM 1597 O O . GLY A 1 201 ? -20.574 4.482 44.304 1.00 90.62 201 GLY A O 1
ATOM 1598 N N . GLU A 1 202 ? -21.205 4.608 42.143 1.00 92.19 202 GLU A N 1
ATOM 1599 C CA . GLU A 1 202 ? -22.634 4.334 42.373 1.00 92.19 202 GLU A CA 1
ATOM 1600 C C . GLU A 1 202 ? -22.849 2.973 43.061 1.00 92.19 202 GLU A C 1
ATOM 1602 O O . GLU A 1 202 ? -23.606 2.872 44.026 1.00 92.19 202 GLU A O 1
ATOM 1607 N N . ILE A 1 203 ? -22.124 1.930 42.633 1.00 93.12 203 ILE A N 1
ATOM 1608 C CA . ILE A 1 203 ? -22.194 0.599 43.262 1.00 93.12 203 ILE A CA 1
ATOM 1609 C C . ILE A 1 203 ? -21.749 0.651 44.729 1.00 93.12 203 ILE A C 1
ATOM 1611 O O . ILE A 1 203 ? -22.369 0.015 45.582 1.00 93.12 203 ILE A O 1
ATOM 1615 N N . GLN A 1 204 ? -20.692 1.404 45.046 1.00 93.06 204 GLN A N 1
ATOM 1616 C CA . GLN A 1 204 ? -20.203 1.522 46.420 1.00 93.06 204 GLN A CA 1
ATOM 1617 C C . GLN A 1 204 ? -21.217 2.233 47.327 1.00 93.06 204 GLN A C 1
ATOM 1619 O O . GLN A 1 204 ? -21.412 1.820 48.470 1.00 93.06 204 GLN A O 1
ATOM 1624 N N . GLU A 1 205 ? -21.866 3.282 46.824 1.00 93.44 205 GLU A N 1
ATOM 1625 C CA . GLU A 1 205 ? -22.881 4.033 47.565 1.00 93.44 205 GLU A CA 1
ATOM 1626 C C . GLU A 1 205 ? -24.115 3.174 47.858 1.00 93.44 205 GLU A C 1
ATOM 1628 O O . GLU A 1 205 ? -24.530 3.067 49.015 1.00 93.44 205 GLU A O 1
ATOM 1633 N N . VAL A 1 206 ? -24.634 2.475 46.842 1.00 94.56 206 VAL A N 1
ATOM 1634 C CA . VAL A 1 206 ? -25.760 1.544 47.000 1.00 94.56 206 VAL A CA 1
ATOM 1635 C C . VAL A 1 206 ? -25.416 0.440 47.998 1.00 94.56 206 VAL A C 1
ATOM 1637 O O . VAL A 1 206 ? -26.219 0.135 48.877 1.00 94.56 206 VAL A O 1
ATOM 1640 N N . ASN A 1 207 ? -24.213 -0.135 47.924 1.00 95.00 207 ASN A N 1
ATOM 1641 C CA . ASN A 1 207 ? -23.808 -1.198 48.842 1.00 95.00 207 ASN A CA 1
ATOM 1642 C C . ASN A 1 207 ? -23.702 -0.696 50.294 1.00 95.00 207 ASN A C 1
ATOM 1644 O O . ASN A 1 207 ? -24.183 -1.349 51.219 1.00 95.00 207 ASN A O 1
ATOM 1648 N N . ASN A 1 208 ? -23.156 0.508 50.502 1.00 95.19 208 ASN A N 1
ATOM 1649 C CA . ASN A 1 208 ? -23.123 1.145 51.821 1.00 95.19 208 ASN A CA 1
ATOM 1650 C C . ASN A 1 208 ? -24.539 1.421 52.354 1.00 95.19 208 ASN A C 1
ATOM 1652 O O . ASN A 1 208 ? -24.804 1.238 53.544 1.00 95.19 208 ASN A O 1
ATOM 1656 N N . GLN A 1 209 ? -25.462 1.847 51.489 1.00 95.31 209 GLN A N 1
ATOM 1657 C CA . GLN A 1 209 ? -26.857 2.063 51.863 1.00 95.31 209 GLN A CA 1
ATOM 1658 C C . GLN A 1 209 ? -27.535 0.752 52.276 1.00 95.31 209 GLN A C 1
ATOM 1660 O O . GLN A 1 209 ? -28.156 0.706 53.338 1.00 95.31 209 GLN A O 1
ATOM 1665 N N . VAL A 1 210 ? -27.376 -0.314 51.487 1.00 96.31 210 VAL A N 1
ATOM 1666 C CA . VAL A 1 210 ? -27.906 -1.652 51.793 1.00 96.31 210 VAL A CA 1
ATOM 1667 C C . VAL A 1 210 ? -27.325 -2.176 53.105 1.00 96.31 210 VAL A C 1
ATOM 1669 O O . VAL A 1 210 ? -28.070 -2.679 53.945 1.00 96.31 210 VAL A O 1
ATOM 1672 N N . PHE A 1 211 ? -26.021 -2.011 53.332 1.00 96.50 211 PHE A N 1
ATOM 1673 C CA . PHE A 1 211 ? -25.378 -2.391 54.589 1.00 96.50 211 PHE A CA 1
ATOM 1674 C C . PHE A 1 211 ? -25.991 -1.654 55.790 1.00 96.50 211 PHE A C 1
ATOM 1676 O O . PHE A 1 211 ? -26.389 -2.280 56.772 1.00 96.50 211 PHE A O 1
ATOM 1683 N N . ASN A 1 212 ? -26.141 -0.330 55.695 1.00 95.44 212 ASN A N 1
ATOM 1684 C CA . ASN A 1 212 ? -26.728 0.478 56.765 1.00 95.44 212 ASN A CA 1
ATOM 1685 C C . ASN A 1 212 ? -28.207 0.144 57.018 1.00 95.44 212 ASN A C 1
ATOM 1687 O O . ASN A 1 212 ? -28.648 0.159 58.166 1.00 95.44 212 ASN A O 1
ATOM 1691 N N . GLN A 1 213 ? -28.979 -0.155 55.969 1.00 95.94 213 GLN A N 1
ATOM 1692 C CA . GLN A 1 213 ? -30.376 -0.574 56.099 1.00 95.94 213 GLN A CA 1
ATOM 1693 C C . GLN A 1 213 ? -30.495 -1.935 56.789 1.00 95.94 213 GLN A C 1
ATOM 1695 O O . GLN A 1 213 ? -31.280 -2.056 57.724 1.00 95.94 213 GLN A O 1
ATOM 1700 N N . ASN A 1 214 ? -29.682 -2.919 56.392 1.00 96.56 214 ASN A N 1
ATOM 1701 C CA . ASN A 1 214 ? -29.649 -4.227 57.051 1.00 96.56 214 ASN A CA 1
ATOM 1702 C C . ASN A 1 214 ? -29.261 -4.103 58.526 1.00 96.56 214 ASN A C 1
ATOM 1704 O O . ASN A 1 214 ? -29.916 -4.693 59.379 1.00 96.56 214 ASN A O 1
ATOM 1708 N N . LYS A 1 215 ? -28.257 -3.274 58.841 1.00 96.25 215 LYS A N 1
ATOM 1709 C CA . LYS A 1 215 ? -27.863 -3.015 60.228 1.00 96.25 215 LYS A CA 1
ATOM 1710 C C . LYS A 1 215 ? -29.013 -2.424 61.052 1.00 96.25 215 LYS A C 1
ATOM 1712 O O . LYS A 1 215 ? -29.304 -2.927 62.130 1.00 96.25 215 LYS A O 1
ATOM 1717 N N . LYS A 1 216 ? -29.702 -1.397 60.540 1.00 95.38 216 LYS A N 1
ATOM 1718 C CA . LYS A 1 216 ? -30.865 -0.797 61.224 1.00 95.38 216 LYS A CA 1
ATOM 1719 C C . LYS A 1 216 ? -32.016 -1.784 61.400 1.00 95.38 216 LYS A C 1
ATOM 1721 O O . LYS A 1 216 ? -32.690 -1.753 62.427 1.00 95.38 216 LYS A O 1
ATOM 1726 N N . LEU A 1 217 ? -32.259 -2.626 60.396 1.00 96.75 217 LEU A N 1
ATOM 1727 C CA . LEU A 1 217 ? -33.287 -3.658 60.462 1.00 96.75 217 LEU A CA 1
ATOM 1728 C C . LEU A 1 217 ? -32.960 -4.658 61.573 1.00 96.75 217 LEU A C 1
ATOM 1730 O O . LEU A 1 217 ? -33.806 -4.900 62.426 1.00 96.75 217 LEU A O 1
ATOM 1734 N N . GLN A 1 218 ? -31.715 -5.134 61.627 1.00 96.06 218 GLN A N 1
ATOM 1735 C CA . GLN A 1 218 ? -31.246 -6.026 62.683 1.00 96.06 218 GLN A CA 1
ATOM 1736 C C . GLN A 1 218 ? -31.368 -5.388 64.076 1.00 96.06 218 GLN A C 1
ATOM 1738 O O . GLN A 1 218 ? -31.931 -6.002 64.977 1.00 96.06 218 GLN A O 1
ATOM 1743 N N . GLU A 1 219 ? -30.910 -4.143 64.253 1.00 95.19 219 GLU A N 1
ATOM 1744 C CA . GLU A 1 219 ? -31.037 -3.414 65.527 1.00 95.19 219 GLU A CA 1
ATOM 1745 C C . GLU A 1 219 ? -32.510 -3.270 65.956 1.00 95.19 219 GLU A C 1
ATOM 1747 O O . GLU A 1 219 ? -32.844 -3.425 67.131 1.00 95.19 219 GLU A O 1
ATOM 1752 N N . THR A 1 220 ? -33.410 -3.017 64.999 1.00 94.94 220 THR A N 1
ATOM 1753 C CA . THR A 1 220 ? -34.855 -2.916 65.255 1.00 94.94 220 THR A CA 1
ATOM 1754 C C . THR A 1 220 ? -35.448 -4.271 65.643 1.00 94.94 220 THR A C 1
ATOM 1756 O O . THR A 1 220 ? -36.230 -4.346 66.589 1.00 94.94 220 THR A O 1
ATOM 1759 N N . GLU A 1 221 ? -35.072 -5.351 64.955 1.00 93.00 221 GLU A N 1
ATOM 1760 C CA . GLU A 1 221 ? -35.509 -6.710 65.287 1.00 93.00 221 GLU A CA 1
ATOM 1761 C C . GLU A 1 221 ? -35.042 -7.143 66.681 1.00 93.00 221 GLU A C 1
ATOM 1763 O O . GLU A 1 221 ? -35.826 -7.710 67.443 1.00 93.00 221 GLU A O 1
ATOM 1768 N N . GLU A 1 222 ? -33.785 -6.868 67.036 1.00 93.31 222 GLU A N 1
ATOM 1769 C CA . GLU A 1 222 ? -33.230 -7.167 68.360 1.00 93.31 222 GLU A CA 1
ATOM 1770 C C . GLU A 1 222 ? -33.946 -6.372 69.459 1.00 93.31 222 GLU A C 1
ATOM 1772 O O . GLU A 1 222 ? -34.327 -6.944 70.484 1.00 93.31 222 GLU A O 1
ATOM 1777 N N . PHE A 1 223 ? -34.211 -5.083 69.223 1.00 92.75 223 PHE A N 1
ATOM 1778 C CA . PHE A 1 223 ? -34.989 -4.251 70.138 1.00 92.75 223 PHE A CA 1
ATOM 1779 C C . PHE A 1 223 ? -36.412 -4.793 70.337 1.00 92.75 223 PHE A C 1
ATOM 1781 O O . PHE A 1 223 ? -36.837 -4.980 71.477 1.00 92.75 223 PHE A O 1
ATOM 1788 N N . LEU A 1 224 ? -37.134 -5.108 69.253 1.00 88.88 224 LEU A N 1
ATOM 1789 C CA . LEU A 1 224 ? -38.491 -5.663 69.326 1.00 88.88 224 LEU A CA 1
ATOM 1790 C C . LEU A 1 224 ? -38.519 -7.005 70.065 1.00 88.88 224 LEU A C 1
ATOM 1792 O O . LEU A 1 224 ? -39.356 -7.199 70.948 1.00 88.88 224 LEU A O 1
ATOM 1796 N N . LYS A 1 225 ? -37.573 -7.909 69.775 1.00 85.06 225 LYS A N 1
ATOM 1797 C CA . LYS A 1 225 ? -37.422 -9.174 70.513 1.00 85.06 225 LYS A CA 1
ATOM 1798 C C . LYS A 1 225 ? -37.177 -8.928 72.003 1.00 85.06 225 LYS A C 1
ATOM 1800 O O . LYS A 1 225 ? -37.784 -9.604 72.831 1.00 85.06 225 LYS A O 1
ATOM 1805 N N . GLY A 1 226 ? -36.334 -7.955 72.355 1.00 85.69 226 GLY A N 1
ATOM 1806 C CA . GLY A 1 226 ? -36.090 -7.557 73.744 1.00 85.69 226 GLY A CA 1
ATOM 1807 C C . GLY A 1 226 ? -37.342 -7.022 74.449 1.00 85.69 226 GLY A C 1
ATOM 1808 O O . GLY A 1 226 ? -37.630 -7.409 75.584 1.00 85.69 226 GLY A O 1
ATOM 1809 N N . VAL A 1 227 ? -38.133 -6.185 73.770 1.00 86.56 227 VAL A N 1
ATOM 1810 C CA . VAL A 1 227 ? -39.410 -5.664 74.290 1.00 86.56 227 VAL A CA 1
ATOM 1811 C C . VAL A 1 227 ? -40.416 -6.797 74.515 1.00 86.56 227 VAL A C 1
ATOM 1813 O O . VAL A 1 227 ? -41.021 -6.867 75.583 1.00 86.56 227 VAL A O 1
ATOM 1816 N N . TYR A 1 228 ? -40.567 -7.725 73.564 1.00 82.88 228 TYR A N 1
ATOM 1817 C CA . TYR A 1 228 ? -41.494 -8.850 73.727 1.00 82.88 228 TYR A CA 1
ATOM 1818 C C . TYR A 1 228 ? -41.083 -9.808 74.848 1.00 82.88 228 TYR A C 1
ATOM 1820 O O . TYR A 1 228 ? -41.947 -10.245 75.605 1.00 82.88 228 TYR A O 1
ATOM 1828 N N . LYS A 1 229 ? -39.783 -10.092 74.999 1.00 79.75 229 LYS A N 1
ATOM 1829 C CA . LYS A 1 229 ? -39.267 -10.950 76.080 1.00 79.75 229 LYS A CA 1
ATOM 1830 C C . LYS A 1 229 ? -39.395 -10.328 77.472 1.00 79.75 229 LYS A C 1
ATOM 1832 O O . LYS A 1 229 ? -39.587 -11.046 78.445 1.00 79.75 229 LYS A O 1
ATOM 1837 N N . SER A 1 230 ? -39.269 -9.005 77.585 1.00 82.31 230 SER A N 1
ATOM 1838 C CA . SER A 1 230 ? -39.361 -8.302 78.876 1.00 82.31 230 SER A CA 1
ATOM 1839 C C . SER A 1 230 ? -40.797 -7.971 79.304 1.00 82.31 230 SER A C 1
ATOM 1841 O O . SER A 1 230 ? -41.028 -7.623 80.463 1.00 82.31 230 SER A O 1
ATOM 1843 N N . SER A 1 231 ? -41.770 -8.087 78.397 1.00 83.69 231 SER A N 1
ATOM 1844 C CA . SER A 1 231 ? -43.186 -7.882 78.697 1.00 83.69 231 SER A CA 1
ATOM 1845 C C . SER A 1 231 ? -43.745 -9.001 79.583 1.00 83.69 231 SER A C 1
ATOM 1847 O O . SER A 1 231 ? -43.594 -10.182 79.287 1.00 83.69 231 SER A O 1
ATOM 1849 N N . ASN A 1 232 ? -44.476 -8.632 80.639 1.00 82.56 232 ASN A N 1
ATOM 1850 C CA . ASN A 1 232 ? -45.236 -9.590 81.455 1.00 82.56 232 ASN A CA 1
ATOM 1851 C C . ASN A 1 232 ? -46.571 -10.005 80.814 1.00 82.56 232 ASN A C 1
ATOM 1853 O O . ASN A 1 232 ? -47.264 -10.863 81.356 1.00 82.56 232 ASN A O 1
ATOM 1857 N N . ASN A 1 233 ? -46.942 -9.403 79.681 1.00 85.31 233 ASN A N 1
ATOM 1858 C CA . ASN A 1 233 ? -48.141 -9.780 78.947 1.00 85.31 233 ASN A CA 1
ATOM 1859 C C . ASN A 1 233 ? -47.839 -10.932 77.987 1.00 85.31 233 ASN A C 1
ATOM 1861 O O . ASN A 1 233 ? -46.824 -10.929 77.283 1.00 85.31 233 ASN A O 1
ATOM 1865 N N . VAL A 1 234 ? -48.775 -11.873 77.910 1.00 86.62 234 VAL A N 1
ATOM 1866 C CA . VAL A 1 234 ? -48.797 -12.890 76.861 1.00 86.62 234 VAL A CA 1
ATOM 1867 C C . VAL A 1 234 ? -49.101 -12.204 75.533 1.00 86.62 234 VAL A C 1
ATOM 1869 O O . VAL A 1 234 ? -50.153 -11.588 75.374 1.00 86.62 234 VAL A O 1
ATOM 1872 N N . ILE A 1 235 ? -48.168 -12.294 74.588 1.00 88.44 235 ILE A N 1
ATOM 1873 C CA . ILE A 1 235 ? -48.332 -11.790 73.224 1.00 88.44 235 ILE A CA 1
ATOM 1874 C C . ILE A 1 235 ? -48.176 -12.983 72.297 1.00 88.44 235 ILE A C 1
ATOM 1876 O O . ILE A 1 235 ? -47.089 -13.548 72.220 1.00 88.44 235 ILE A O 1
ATOM 1880 N N . SER A 1 236 ? -49.240 -13.342 71.584 1.00 89.06 236 SER A N 1
ATOM 1881 C CA . SER A 1 236 ? -49.240 -14.462 70.644 1.00 89.06 236 SER A CA 1
ATOM 1882 C C . SER A 1 236 ? -49.667 -13.993 69.256 1.00 89.06 236 SER A C 1
ATOM 1884 O O . SER A 1 236 ? -50.604 -13.210 69.115 1.00 89.06 236 SER A O 1
ATOM 1886 N N . HIS A 1 237 ? -48.962 -14.464 68.231 1.00 90.12 237 HIS A N 1
ATOM 1887 C CA . HIS A 1 237 ? -49.312 -14.273 66.829 1.00 90.12 237 HIS A CA 1
ATOM 1888 C C . HIS A 1 237 ? -49.813 -15.597 66.257 1.00 90.12 237 HIS A C 1
ATOM 1890 O O . HIS A 1 237 ? -49.119 -16.618 66.318 1.00 90.12 237 HIS A O 1
ATOM 1896 N N . PHE A 1 238 ? -51.004 -15.549 65.674 1.00 91.56 238 PHE A N 1
ATOM 1897 C CA . PHE A 1 238 ? -51.711 -16.695 65.128 1.00 91.56 238 PHE A CA 1
ATOM 1898 C C . PHE A 1 238 ? -51.806 -16.594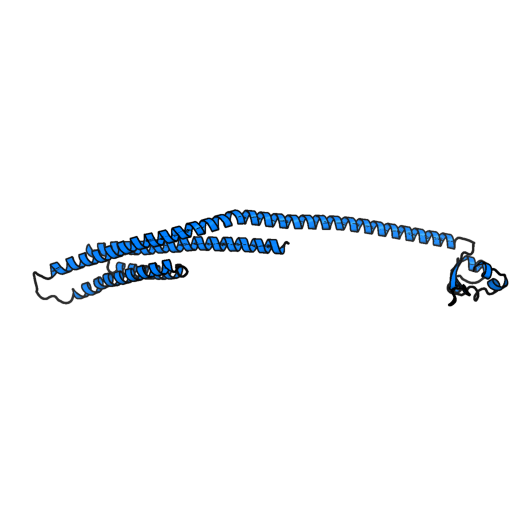 63.608 1.00 91.56 238 PHE A C 1
ATOM 1900 O O . PHE A 1 238 ? -52.049 -15.513 63.080 1.00 91.56 238 PHE A O 1
ATOM 1907 N N . GLU A 1 239 ? -51.661 -17.715 62.906 1.00 92.69 239 GLU A N 1
ATOM 1908 C CA . GLU A 1 239 ? -52.011 -17.811 61.487 1.00 92.69 239 GLU A CA 1
ATOM 1909 C C . GLU A 1 239 ? -53.328 -18.591 61.342 1.00 92.69 239 GLU A C 1
ATOM 1911 O O . GLU A 1 239 ? -53.433 -19.686 61.901 1.00 92.69 239 GLU A O 1
ATOM 1916 N N . PRO A 1 240 ? -54.347 -18.055 60.645 1.00 91.81 240 PRO A N 1
ATOM 1917 C CA . PRO A 1 240 ? -55.611 -18.757 60.462 1.00 91.81 240 PRO A CA 1
ATOM 1918 C C . PRO A 1 240 ? -55.424 -19.998 59.586 1.00 91.81 240 PRO A C 1
ATOM 1920 O O . PRO A 1 240 ? -54.855 -19.933 58.497 1.00 91.81 240 PRO A O 1
ATOM 1923 N N . ILE A 1 241 ? -55.968 -21.122 60.040 1.00 90.69 241 ILE A N 1
ATOM 1924 C CA . ILE A 1 241 ? -56.112 -22.343 59.255 1.00 90.69 241 ILE A CA 1
ATOM 1925 C C . ILE A 1 241 ? -57.486 -22.275 58.591 1.00 90.69 241 ILE A C 1
ATOM 1927 O O . ILE A 1 241 ? -58.513 -22.194 59.270 1.00 90.69 241 ILE A O 1
ATOM 1931 N N . MET A 1 242 ? -57.499 -22.269 57.260 1.00 90.44 242 MET A N 1
ATOM 1932 C CA . MET A 1 242 ? -58.719 -22.164 56.460 1.00 90.44 242 MET A CA 1
ATOM 1933 C C . MET A 1 242 ? -59.121 -23.525 55.890 1.00 90.44 242 MET A C 1
ATOM 1935 O O . MET A 1 242 ? -58.258 -24.325 55.526 1.00 90.44 242 MET A O 1
ATOM 1939 N N . ASP A 1 243 ? -60.424 -23.773 55.775 1.00 88.69 243 ASP A N 1
ATOM 1940 C CA . ASP A 1 243 ? -60.949 -24.897 54.998 1.00 88.69 243 ASP A CA 1
ATOM 1941 C C . ASP A 1 243 ? -60.988 -24.604 53.484 1.00 88.69 243 ASP A C 1
ATOM 1943 O O . ASP A 1 243 ? -60.625 -23.523 53.009 1.00 88.69 243 ASP A O 1
ATOM 1947 N N . GLY A 1 244 ? -61.445 -25.589 52.703 1.00 84.06 244 GLY A N 1
ATOM 1948 C CA . GLY A 1 244 ? -61.594 -25.475 51.248 1.00 84.06 244 GLY A CA 1
ATOM 1949 C C . GLY A 1 244 ? -62.606 -24.418 50.783 1.00 84.06 244 GLY A C 1
ATOM 1950 O O . GLY A 1 244 ? -62.587 -24.046 49.611 1.00 84.06 244 GLY A O 1
ATOM 1951 N N . GLU A 1 245 ? -63.445 -23.899 51.680 1.00 83.62 245 GLU A N 1
ATOM 1952 C CA . GLU A 1 245 ? -64.424 -22.838 51.422 1.00 83.62 245 GLU A CA 1
ATOM 1953 C C . GLU A 1 245 ? -63.947 -21.463 51.939 1.00 83.62 245 GLU A C 1
ATOM 1955 O O . GLU A 1 245 ? -64.683 -20.481 51.856 1.00 83.62 245 GLU A O 1
ATOM 1960 N N . LYS A 1 246 ? -62.683 -21.366 52.389 1.00 82.44 246 LYS A N 1
ATOM 1961 C CA . LYS A 1 246 ? -62.040 -20.182 52.994 1.00 82.44 246 LYS A CA 1
ATOM 1962 C C . LYS A 1 246 ? -62.627 -19.748 54.340 1.00 82.44 246 LYS A C 1
ATOM 1964 O O . LYS A 1 246 ? -62.409 -18.608 54.755 1.00 82.44 246 LYS A O 1
ATOM 1969 N N . ASN A 1 247 ? -63.317 -20.631 55.054 1.00 87.44 247 ASN A N 1
ATOM 1970 C CA . ASN A 1 247 ? -63.722 -20.348 56.425 1.00 87.44 247 ASN A CA 1
ATOM 1971 C C . ASN A 1 247 ? -62.571 -20.670 57.380 1.00 87.44 247 ASN A C 1
ATOM 1973 O O . ASN A 1 247 ? -61.877 -21.675 57.222 1.00 87.44 247 ASN A O 1
ATOM 1977 N N . ILE A 1 248 ? -62.378 -19.829 58.398 1.00 89.44 248 ILE A N 1
ATOM 1978 C CA . ILE A 1 248 ? -61.400 -20.089 59.457 1.00 89.44 248 ILE A CA 1
ATOM 1979 C C . ILE A 1 248 ? -61.913 -21.263 60.294 1.00 89.44 248 ILE A C 1
ATOM 1981 O O . ILE A 1 248 ? -62.947 -21.154 60.967 1.00 89.44 248 ILE A O 1
ATOM 1985 N N . VAL A 1 249 ? -61.202 -22.387 60.240 1.00 90.69 249 VAL A N 1
ATOM 1986 C CA . VAL A 1 249 ? -61.513 -23.590 61.023 1.00 90.69 249 VAL A CA 1
ATOM 1987 C C . VAL A 1 249 ? -60.708 -23.668 62.308 1.00 90.69 249 VAL A C 1
ATOM 1989 O O . VAL A 1 249 ? -61.198 -24.246 63.271 1.00 90.69 249 VAL A O 1
ATOM 1992 N N . ASP A 1 250 ? -59.525 -23.053 62.346 1.00 92.00 250 ASP A N 1
ATOM 1993 C CA . ASP A 1 250 ? -58.634 -23.042 63.509 1.00 92.00 250 ASP A CA 1
ATOM 1994 C C . ASP A 1 250 ? -57.556 -21.947 63.372 1.00 92.00 250 ASP A C 1
ATOM 1996 O O . ASP A 1 250 ? -57.502 -21.240 62.365 1.00 92.00 250 ASP A O 1
ATOM 2000 N N . PHE A 1 251 ? -56.673 -21.820 64.359 1.00 93.19 251 PHE A N 1
ATOM 2001 C CA . PHE A 1 251 ? -55.506 -20.944 64.346 1.00 93.19 251 PHE A CA 1
ATOM 2002 C C . PHE A 1 251 ? -54.246 -21.715 64.745 1.00 93.19 251 PHE A C 1
ATOM 2004 O O . PHE A 1 251 ? -54.242 -22.437 65.737 1.00 93.19 251 PHE A O 1
ATOM 2011 N N . GLN A 1 252 ? -53.149 -21.528 64.014 1.00 93.56 252 GLN A N 1
ATOM 2012 C CA . GLN A 1 252 ? -51.837 -22.059 64.381 1.00 93.56 252 GLN A CA 1
ATOM 2013 C C . GLN A 1 252 ? -51.024 -21.004 65.133 1.00 93.56 252 GLN A C 1
ATOM 2015 O O . GLN A 1 252 ? -50.904 -19.867 64.673 1.00 93.56 252 GLN A O 1
ATOM 2020 N N . PHE A 1 253 ? -50.386 -21.381 66.240 1.00 92.00 253 PHE A N 1
ATOM 2021 C CA . PHE A 1 253 ? -49.424 -20.507 66.914 1.00 92.00 253 PHE A CA 1
ATOM 2022 C C . PHE A 1 253 ? -48.162 -20.326 66.058 1.00 92.00 253 PHE A C 1
ATOM 2024 O O . PHE A 1 253 ? -47.418 -21.277 65.830 1.00 92.00 253 PHE A O 1
ATOM 2031 N N . LYS A 1 254 ? -47.872 -19.101 65.611 1.00 91.38 254 LYS A N 1
ATOM 2032 C CA . LYS A 1 254 ? -46.603 -18.769 64.928 1.00 91.38 254 LYS A CA 1
ATOM 2033 C C . LYS A 1 254 ? -45.563 -18.171 65.851 1.00 91.38 254 LYS A C 1
ATOM 2035 O O . LYS A 1 254 ? -44.370 -18.331 65.625 1.00 91.38 254 LYS A O 1
ATOM 2040 N N . TYR A 1 255 ? -46.022 -17.465 66.870 1.00 89.38 255 TYR A N 1
ATOM 2041 C CA . TYR A 1 255 ? -45.184 -16.889 67.903 1.00 89.38 255 TYR A CA 1
ATOM 2042 C C . TYR A 1 255 ? -46.017 -16.752 69.172 1.00 89.38 255 TYR A C 1
ATOM 2044 O O . TYR A 1 255 ? -47.212 -16.473 69.102 1.00 89.38 255 TYR A O 1
ATOM 2052 N N . THR A 1 256 ? -45.396 -16.917 70.329 1.00 88.38 256 THR A N 1
ATOM 2053 C CA . THR A 1 256 ? -45.974 -16.534 71.619 1.00 88.38 256 THR A CA 1
ATOM 2054 C C . THR A 1 256 ? -44.853 -16.075 72.538 1.00 88.38 256 THR A C 1
ATOM 2056 O O . THR A 1 256 ? -43.757 -16.589 72.396 1.00 88.38 256 THR A O 1
ATOM 2059 N N . SER A 1 257 ? -45.048 -15.107 73.430 1.00 88.00 257 SER A N 1
ATOM 2060 C CA . SER A 1 257 ? -43.999 -14.675 74.370 1.00 88.00 257 SER A CA 1
ATOM 2061 C C . SER A 1 257 ? -43.793 -15.685 75.507 1.00 88.00 257 SER A C 1
ATOM 2063 O O . SER A 1 257 ? -44.724 -16.401 75.867 1.00 88.00 257 SER A O 1
ATOM 2065 N N . ASP A 1 258 ? -42.607 -15.693 76.126 1.00 86.19 258 ASP A N 1
ATOM 2066 C CA . ASP A 1 258 ? -42.237 -16.571 77.257 1.00 86.19 258 ASP A CA 1
ATOM 2067 C C . ASP A 1 258 ? -43.181 -16.396 78.469 1.00 86.19 258 ASP A C 1
ATOM 2069 O O . ASP A 1 258 ? -43.351 -17.290 79.295 1.00 86.19 258 ASP A O 1
ATOM 2073 N N . ALA A 1 259 ? -43.877 -15.255 78.557 1.00 86.94 259 ALA A N 1
ATOM 2074 C CA . ALA A 1 259 ? -44.910 -15.008 79.561 1.00 86.94 259 ALA A CA 1
ATOM 2075 C C . ALA A 1 259 ? -46.084 -16.010 79.495 1.00 86.94 259 ALA A C 1
ATOM 2077 O O . ALA A 1 259 ? -46.803 -16.151 80.486 1.00 86.94 259 ALA A O 1
ATOM 2078 N N . ILE A 1 260 ? -46.276 -16.716 78.369 1.00 87.31 260 ILE A N 1
ATOM 2079 C CA . ILE A 1 260 ? -47.310 -17.751 78.209 1.00 87.31 260 ILE A CA 1
ATOM 2080 C C . ILE A 1 260 ? -47.147 -18.892 79.214 1.00 87.31 260 ILE A C 1
ATOM 2082 O O . ILE A 1 260 ? -48.150 -19.423 79.688 1.00 87.31 260 ILE A O 1
ATOM 2086 N N . GLU A 1 261 ? -45.914 -19.231 79.595 1.00 88.06 261 GLU A N 1
ATOM 2087 C CA . GLU A 1 261 ? -45.628 -20.308 80.545 1.00 88.06 261 GLU A CA 1
ATOM 2088 C C . GLU A 1 261 ? -46.176 -19.961 81.930 1.00 88.06 261 GLU A C 1
ATOM 2090 O O . GLU A 1 261 ? -46.809 -20.782 82.586 1.00 88.06 261 GLU A O 1
ATOM 2095 N N . LYS A 1 262 ? -46.063 -18.692 82.338 1.00 84.50 262 LYS A N 1
ATOM 2096 C CA . LYS A 1 262 ? -46.615 -18.210 83.614 1.00 84.50 262 LYS A CA 1
ATOM 2097 C C . LYS A 1 262 ? -48.142 -18.285 83.670 1.00 84.50 262 LYS A C 1
ATOM 2099 O O . LYS A 1 262 ? -48.700 -18.343 84.762 1.00 84.50 262 LYS A O 1
ATOM 2104 N N . VAL A 1 263 ? -48.812 -18.236 82.517 1.00 84.00 263 VAL A N 1
ATOM 2105 C CA . VAL A 1 263 ? -50.282 -18.246 82.417 1.00 84.00 263 VAL A CA 1
ATOM 2106 C C . VAL A 1 263 ? -50.827 -19.652 82.173 1.00 84.00 263 VAL A C 1
ATOM 2108 O O . VAL A 1 263 ? -51.871 -20.004 82.712 1.00 84.00 263 VAL A O 1
ATOM 2111 N N . THR A 1 264 ? -50.135 -20.456 81.369 1.00 84.62 264 THR A N 1
ATOM 2112 C CA . THR A 1 264 ? -50.629 -21.753 80.876 1.00 84.62 264 THR A CA 1
ATOM 2113 C C . THR A 1 264 ? -49.867 -22.956 81.430 1.00 84.62 264 THR A C 1
ATOM 2115 O O . THR A 1 264 ? -50.307 -24.087 81.245 1.00 84.62 264 THR A O 1
ATOM 2118 N N . GLY A 1 265 ? -48.726 -22.736 82.089 1.00 83.94 265 GLY A N 1
ATOM 2119 C CA . GLY A 1 265 ? -47.841 -23.785 82.601 1.00 83.94 265 GLY A CA 1
ATOM 2120 C C . GLY A 1 265 ? -47.084 -24.566 81.524 1.00 83.94 265 GLY A C 1
ATOM 2121 O O . GLY A 1 265 ? -46.473 -25.577 81.846 1.00 83.94 265 GLY A O 1
ATOM 2122 N N . THR A 1 266 ? -47.157 -24.147 80.256 1.00 85.94 266 THR A N 1
ATOM 2123 C CA . THR A 1 266 ? -46.494 -24.815 79.128 1.00 85.94 266 THR A CA 1
ATOM 2124 C C . THR A 1 266 ? -45.417 -23.909 78.539 1.00 85.94 266 THR A C 1
ATOM 2126 O O . THR A 1 266 ? -45.657 -22.716 78.343 1.00 85.94 266 THR A O 1
ATOM 2129 N N . GLU A 1 267 ? -44.249 -24.473 78.240 1.00 87.44 267 GLU A N 1
ATOM 2130 C CA . GLU A 1 267 ? -43.145 -23.737 77.628 1.00 87.44 267 GLU A CA 1
ATOM 2131 C C . GLU A 1 267 ? -43.501 -23.259 76.211 1.00 87.44 267 GLU A C 1
ATOM 2133 O O . GLU A 1 267 ? -44.281 -23.879 75.484 1.00 87.44 267 GLU A O 1
ATOM 2138 N N . GLN A 1 268 ? -42.912 -22.134 75.805 1.00 86.62 268 GLN A N 1
ATOM 2139 C CA . GLN A 1 268 ? -43.141 -21.513 74.497 1.00 86.62 268 GLN A CA 1
ATOM 2140 C C . GLN A 1 268 ? -42.882 -22.484 73.330 1.00 86.62 268 GLN A C 1
ATOM 2142 O O . GLN A 1 268 ? -43.655 -22.510 72.368 1.00 86.62 268 GLN A O 1
ATOM 2147 N N . GLU A 1 269 ? -41.807 -23.273 73.410 1.00 86.62 269 GLU A N 1
ATOM 2148 C CA . GLU A 1 269 ? -41.370 -24.191 72.349 1.00 86.62 269 GLU A CA 1
ATOM 2149 C C . GLU A 1 269 ? -42.399 -25.299 72.073 1.00 86.62 269 GLU A C 1
ATOM 2151 O O . GLU A 1 269 ? -42.589 -25.682 70.920 1.00 86.62 269 GLU A O 1
ATOM 2156 N N . ASP A 1 270 ? -43.149 -25.720 73.096 1.00 87.12 270 ASP A N 1
ATOM 2157 C CA . ASP A 1 270 ? -44.185 -26.760 73.009 1.00 87.12 270 ASP A CA 1
ATOM 2158 C C . ASP A 1 270 ? -45.544 -26.243 72.503 1.00 87.12 270 ASP A C 1
ATOM 2160 O O . ASP A 1 270 ? -46.508 -27.009 72.362 1.00 87.12 270 ASP A O 1
ATOM 2164 N N . ILE A 1 271 ? -45.664 -24.929 72.298 1.00 87.38 271 ILE A N 1
ATOM 2165 C CA . ILE A 1 271 ? -46.891 -24.262 71.845 1.00 87.38 271 ILE A CA 1
ATOM 2166 C C . ILE A 1 271 ? -46.743 -23.811 70.389 1.00 87.38 271 ILE A C 1
ATOM 2168 O O . ILE A 1 271 ? -47.691 -23.934 69.610 1.00 87.38 271 ILE A O 1
ATOM 2172 N N . ILE A 1 272 ? -45.568 -23.308 69.996 1.00 90.44 272 ILE A N 1
ATOM 2173 C CA . ILE A 1 272 ? -45.317 -22.842 68.625 1.00 90.44 272 ILE A CA 1
ATOM 2174 C C . ILE A 1 272 ? -45.526 -23.992 67.624 1.00 90.44 272 ILE A C 1
ATOM 2176 O O . ILE A 1 272 ? -45.027 -25.098 67.794 1.00 90.44 272 ILE A O 1
ATOM 2180 N N . GLY A 1 273 ? -46.281 -23.729 66.557 1.00 88.88 273 GLY A N 1
ATOM 2181 C CA . GLY A 1 273 ? -46.634 -24.702 65.520 1.00 88.88 273 GLY A CA 1
ATOM 2182 C C . GLY A 1 273 ? -47.870 -25.550 65.832 1.00 88.88 273 GLY A C 1
ATOM 2183 O O . GLY A 1 273 ? -48.424 -26.155 64.912 1.00 88.88 273 GLY A O 1
ATOM 2184 N N . SER A 1 274 ? -48.349 -25.548 67.077 1.00 90.75 274 SER A N 1
ATOM 2185 C CA . SER A 1 274 ? -49.555 -26.280 67.475 1.00 90.75 274 SER A CA 1
ATOM 2186 C C . SER A 1 274 ? -50.838 -25.535 67.087 1.00 90.75 274 SER A C 1
ATOM 2188 O O . SER A 1 274 ? -50.834 -24.318 66.864 1.00 90.75 274 SER A O 1
ATOM 2190 N N . SER A 1 275 ? -51.944 -26.278 67.009 1.00 91.38 275 SER A N 1
ATOM 2191 C CA . SER A 1 275 ? -53.294 -25.729 66.840 1.00 91.38 275 SER A CA 1
ATOM 2192 C C . SER A 1 275 ? -53.795 -25.110 68.154 1.00 91.38 275 SER A C 1
ATOM 2194 O O . SER A 1 275 ? -53.552 -25.640 69.242 1.00 91.38 275 SER A O 1
ATOM 2196 N N . LEU A 1 276 ? -54.501 -23.981 68.053 1.00 90.44 276 LEU A N 1
ATOM 2197 C CA . LEU A 1 276 ? -55.106 -23.287 69.186 1.00 90.44 276 LEU A CA 1
ATOM 2198 C C . LEU A 1 276 ? -56.182 -24.140 69.853 1.00 90.44 276 LEU A C 1
ATOM 2200 O O . LEU A 1 276 ? -56.193 -24.254 71.079 1.00 90.44 276 LEU A O 1
ATOM 2204 N N . LEU A 1 277 ? -57.061 -24.746 69.053 1.00 88.81 277 LEU A N 1
ATOM 2205 C CA . LEU A 1 277 ? -58.137 -25.593 69.557 1.00 88.81 277 LEU A CA 1
ATOM 2206 C C . LEU A 1 277 ? -57.640 -26.930 70.115 1.00 88.81 277 LEU A C 1
ATOM 2208 O O . LEU A 1 277 ? -58.263 -27.453 71.034 1.00 88.81 277 LEU A O 1
ATOM 2212 N N . ASP A 1 278 ? -56.523 -27.455 69.610 1.00 88.88 278 ASP A N 1
ATOM 2213 C CA . ASP A 1 278 ? -55.893 -28.672 70.131 1.00 88.88 278 ASP A CA 1
ATOM 2214 C C . ASP A 1 278 ? -55.224 -28.420 71.491 1.00 88.88 278 ASP A C 1
ATOM 2216 O O . ASP A 1 278 ? -55.465 -29.136 72.464 1.00 88.88 278 ASP A O 1
ATOM 2220 N N . LYS A 1 279 ? -54.430 -27.345 71.599 1.00 86.19 279 LYS A N 1
ATOM 2221 C CA . LYS A 1 279 ? -53.689 -27.035 72.831 1.00 86.19 279 LYS A CA 1
ATOM 2222 C C . LYS A 1 279 ? -54.584 -26.467 73.933 1.00 86.19 279 LYS A C 1
ATOM 2224 O O . LYS A 1 279 ? -54.387 -26.773 75.108 1.00 86.19 279 LYS A O 1
ATOM 2229 N N . TYR A 1 280 ? -55.568 -25.649 73.563 1.00 86.81 280 TYR A N 1
ATOM 2230 C CA . TYR A 1 280 ? -56.476 -24.996 74.503 1.00 86.81 280 TYR A CA 1
ATOM 2231 C C . TYR A 1 280 ? -57.942 -25.120 74.049 1.00 86.81 280 TYR A C 1
ATOM 2233 O O . TYR A 1 280 ? -58.563 -24.114 73.695 1.00 86.81 280 TYR A O 1
ATOM 2241 N N . PRO A 1 281 ? -58.552 -26.321 74.138 1.00 84.56 281 PRO A N 1
ATOM 2242 C CA . PRO A 1 281 ? -59.944 -26.554 73.724 1.00 84.56 281 PRO A CA 1
ATOM 2243 C C . PRO A 1 281 ? -60.953 -25.615 74.404 1.00 84.56 281 PRO A C 1
ATOM 2245 O O . PRO A 1 281 ? -61.954 -25.210 73.809 1.00 84.56 281 PRO A O 1
ATOM 2248 N N . MET A 1 282 ? -60.629 -25.184 75.629 1.00 83.38 282 MET A N 1
ATOM 2249 C CA . MET A 1 282 ? -61.384 -24.217 76.434 1.00 83.38 282 MET A CA 1
ATOM 2250 C C . MET A 1 282 ? -61.670 -22.883 75.717 1.00 83.38 282 MET A C 1
ATOM 2252 O O . MET A 1 282 ? -62.633 -22.200 76.058 1.00 83.38 282 MET A O 1
ATOM 2256 N N . VAL A 1 283 ? -60.861 -22.509 74.716 1.00 84.62 283 VAL A N 1
ATOM 2257 C CA . VAL A 1 283 ? -61.029 -21.292 73.897 1.00 84.62 283 VAL A CA 1
ATOM 2258 C C . VAL A 1 283 ? -62.263 -21.382 72.987 1.00 84.62 283 VAL A C 1
ATOM 2260 O O . VAL A 1 283 ? -62.871 -20.364 72.653 1.00 84.62 283 VAL A O 1
ATOM 2263 N N . SER A 1 284 ? -62.670 -22.595 72.607 1.00 83.12 284 SER A N 1
ATOM 2264 C CA . SER A 1 284 ? -63.941 -22.835 71.914 1.00 83.12 284 SER A CA 1
ATOM 2265 C C . SER A 1 284 ? -65.120 -22.764 72.885 1.00 83.12 284 SER A C 1
ATOM 2267 O O . SER A 1 284 ? -66.131 -22.122 72.605 1.00 83.12 284 SER A O 1
ATOM 2269 N N . GLU A 1 285 ? -64.961 -23.370 74.065 1.00 81.25 285 GLU A N 1
ATOM 2270 C CA . GLU A 1 285 ? -66.013 -23.503 75.081 1.00 81.25 285 GLU A CA 1
ATOM 2271 C C . GLU A 1 285 ? -66.425 -22.161 75.703 1.00 81.25 285 GLU A C 1
ATOM 2273 O O . GLU A 1 285 ? -67.597 -21.953 76.012 1.00 81.25 285 GLU A O 1
ATOM 2278 N N . ASN A 1 286 ? -65.480 -21.228 75.860 1.00 83.44 286 ASN A N 1
ATOM 2279 C CA . ASN A 1 286 ? -65.735 -19.905 76.436 1.00 83.44 286 ASN A CA 1
ATOM 2280 C C . ASN A 1 286 ? -66.125 -18.832 75.396 1.00 83.44 286 ASN A C 1
ATOM 2282 O O . ASN A 1 286 ? -66.295 -17.666 75.754 1.00 83.44 286 ASN A O 1
ATOM 2286 N N . GLY A 1 287 ? -66.264 -19.211 74.119 1.00 80.88 287 GLY A N 1
ATOM 2287 C CA . GLY A 1 287 ? -66.668 -18.325 73.024 1.00 80.88 287 GLY A CA 1
ATOM 2288 C C . GLY A 1 287 ? -65.565 -17.415 72.468 1.00 80.88 287 GLY A C 1
ATOM 2289 O O . GLY A 1 287 ? -65.811 -16.718 71.482 1.00 80.88 287 GLY A O 1
ATOM 2290 N N . LEU A 1 288 ? -64.350 -17.440 73.028 1.00 83.62 288 LEU A N 1
ATOM 2291 C CA . LEU A 1 288 ? -63.228 -16.611 72.574 1.00 83.62 288 LEU A CA 1
ATOM 2292 C C . LEU A 1 288 ? -62.836 -16.920 71.123 1.00 83.62 288 LEU A C 1
ATOM 2294 O O . LEU A 1 288 ? -62.583 -16.000 70.352 1.00 83.62 288 LEU A O 1
ATOM 2298 N N . PHE A 1 289 ? -62.876 -18.191 70.718 1.00 86.12 289 PHE A N 1
ATOM 2299 C CA . PHE A 1 289 ? -62.596 -18.600 69.339 1.00 86.12 289 PHE A CA 1
ATOM 2300 C C . PHE A 1 289 ? -63.518 -17.916 68.317 1.00 86.12 289 PHE A C 1
ATOM 2302 O O . PHE A 1 289 ? -63.078 -17.523 67.241 1.00 86.12 289 PHE A O 1
ATOM 2309 N N . SER A 1 290 ? -64.793 -17.722 68.667 1.00 83.94 290 SER A N 1
ATOM 2310 C CA . SER A 1 290 ? -65.766 -17.066 67.783 1.00 83.94 290 SER A CA 1
ATOM 2311 C C . SER A 1 290 ? -65.533 -15.560 67.659 1.00 83.94 290 SER A C 1
ATOM 2313 O O . SER A 1 290 ? -65.914 -14.983 66.651 1.00 83.94 290 SER A O 1
ATOM 2315 N N . LEU A 1 291 ? -64.902 -14.931 68.657 1.00 84.12 291 LEU A N 1
ATOM 2316 C CA . LEU A 1 291 ? -64.505 -13.519 68.610 1.00 84.12 291 LEU A CA 1
ATOM 2317 C C . LEU A 1 291 ? -63.231 -13.287 67.783 1.00 84.12 291 LEU A C 1
ATOM 2319 O O . LEU A 1 291 ? -62.940 -12.148 67.428 1.00 84.12 291 LEU A O 1
ATOM 2323 N N . MET A 1 292 ? -62.453 -14.344 67.531 1.00 80.50 292 MET A N 1
ATOM 2324 C CA . MET A 1 292 ? -61.217 -14.292 66.745 1.00 80.50 292 MET A CA 1
ATOM 2325 C C . MET A 1 292 ? -61.436 -14.550 65.247 1.00 80.50 292 MET A C 1
ATOM 2327 O O . MET A 1 292 ? -60.549 -14.219 64.461 1.00 80.50 292 MET A O 1
ATOM 2331 N N . LYS A 1 293 ? -62.568 -15.159 64.864 1.00 77.56 293 LYS A N 1
ATOM 2332 C CA . LYS A 1 293 ? -62.981 -15.323 63.461 1.00 77.56 293 LYS A CA 1
ATOM 2333 C C . LYS A 1 293 ? -63.442 -14.001 62.857 1.00 77.56 293 LYS A C 1
ATOM 2335 O O . LYS A 1 293 ? -63.132 -13.793 61.665 1.00 77.56 293 LYS A O 1
#

Secondary structure (DSSP, 8-state):
-HHHHHHHHHHHHHHHHHHHHHHHHHHHHHHHHHHHHHHHHHHHHHHHHHHTT---HHHHHHHHHHHHHHHHHHHHHTTT-HHHHHHHHHHHHHHHHHHHHHHHHHHHHTGGGT-----TTSSHHHHHHHHHHHHHHHHHHHHHHHHHHHHHHHHHHHHHHHHHHHHHHHHHHHHHHHHHHHHHHHHHHHHHHHHHHHHHHHHHHHHHHHHHHHHHHHHHHHHHHHHHHH-SS--EEEEEEE-TTS-EEEEEEEEE-THHHHHHSS-GGGTTTSBHHHH-THHHHTSHHHHH-